Protein AF-A0A828T1Z6-F1 (afdb_monomer)

Foldseek 3Di:
DDDPVNVVVVVVVVVVVVVVVVVVVVVVVVLQVCVLQQAFPVRHGAQKEKEWEPEPLQVVLPSVLLLVLLCVLCVVVVNSRRYRYHYDYHPVPSVFHRWMAMPPLLFIFTPDDSVCNNVCCVQCVPVVHDPVVRGDPQLADPNGRHHPCPGPPVVPDPDPPPCVVVVSHPHDDDPPPPDPDDPDDDDD

Sequence (188 aa):
MKSLEQLHEICERMRKVVQLREENAKEILEKAAMCESGKDADGNTYRTHVLVCGGTGCTSSGSARIRERLEKEIEANGLSDEVCVVKTGCFGLCALGPIMIVYPEGTFYSMVQEEDIPEIVTEHLLKGNVVKHLLYEETVKADKIIPLNETNFYKNSTESLCETAVSSIPKRSTNISEQADTKRSVLF

pLDDT: mean 71.41, std 21.12, range [25.16, 96.06]

Structure (mmCIF, N/CA/C/O backbone):
data_AF-A0A828T1Z6-F1
#
_entry.id   AF-A0A828T1Z6-F1
#
loop_
_atom_site.group_PDB
_atom_site.id
_atom_site.type_symbol
_atom_site.label_atom_id
_atom_site.label_alt_id
_atom_site.label_comp_id
_atom_site.label_asym_id
_atom_site.label_entity_id
_atom_site.label_seq_id
_atom_site.pdbx_PDB_ins_code
_atom_site.Cartn_x
_atom_site.Cartn_y
_atom_site.Cartn_z
_atom_site.occupancy
_atom_site.B_iso_or_equiv
_atom_site.auth_seq_id
_atom_site.auth_comp_id
_atom_site.auth_asym_id
_atom_site.auth_atom_id
_atom_site.pdbx_PDB_model_num
ATOM 1 N N . MET A 1 1 ? -17.136 45.203 8.423 1.00 64.06 1 MET A N 1
ATOM 2 C CA . MET A 1 1 ? -16.731 44.626 9.725 1.00 64.06 1 MET A CA 1
ATOM 3 C C . MET A 1 1 ? -17.553 43.367 9.940 1.00 64.06 1 MET A C 1
ATOM 5 O O . MET A 1 1 ? -18.763 43.457 9.792 1.00 64.06 1 MET A O 1
ATOM 9 N N . LYS A 1 2 ? -16.930 42.206 10.189 1.00 63.50 2 LYS A N 1
ATOM 10 C CA . LYS A 1 2 ? -17.677 40.992 10.575 1.00 63.50 2 LYS A CA 1
ATOM 11 C C . LYS A 1 2 ? -18.260 41.210 11.977 1.00 63.50 2 LYS A C 1
ATOM 13 O O . LYS A 1 2 ? -17.584 41.826 12.801 1.00 63.50 2 LYS A O 1
ATOM 18 N N . SER A 1 3 ? -19.495 40.776 12.229 1.00 80.44 3 SER A N 1
ATOM 19 C CA . SER A 1 3 ? -20.110 40.902 13.558 1.00 80.44 3 SER A CA 1
ATOM 20 C C . SER A 1 3 ? -19.381 40.013 14.573 1.00 80.44 3 SER A C 1
ATOM 22 O O . SER A 1 3 ? -18.740 39.028 14.200 1.00 80.44 3 SER A O 1
ATOM 24 N N . LEU A 1 4 ? -19.464 40.358 15.862 1.00 80.44 4 LEU A N 1
ATOM 25 C CA . LEU A 1 4 ? -18.842 39.578 16.942 1.00 80.44 4 LEU A CA 1
ATOM 26 C C . LEU A 1 4 ? -19.303 38.106 16.922 1.00 80.44 4 LEU A C 1
ATOM 28 O O . LEU A 1 4 ? -18.516 37.198 17.173 1.00 80.44 4 LEU A O 1
ATOM 32 N N . GLU A 1 5 ? -20.563 37.878 16.548 1.00 81.88 5 GLU A N 1
ATOM 33 C CA . GLU A 1 5 ? -21.163 36.551 16.375 1.00 81.88 5 GLU A CA 1
ATOM 34 C C . GLU A 1 5 ? -20.504 35.760 15.239 1.00 81.88 5 GLU A C 1
ATOM 36 O O . GLU A 1 5 ? -20.131 34.604 15.433 1.00 81.88 5 GLU A O 1
ATOM 41 N N . GLN A 1 6 ? -20.251 36.396 14.088 1.00 79.12 6 GLN A N 1
ATOM 42 C CA . GLN A 1 6 ? -19.551 35.750 12.974 1.00 79.12 6 GLN A CA 1
ATOM 43 C C . GLN A 1 6 ? -18.113 35.362 13.334 1.00 79.12 6 GLN A C 1
ATOM 45 O O . GLN A 1 6 ? -17.585 34.384 12.807 1.00 79.12 6 GLN A O 1
ATOM 50 N N . LEU A 1 7 ? -17.458 36.117 14.220 1.00 78.94 7 LEU A N 1
ATOM 51 C CA . LEU A 1 7 ? -16.116 35.781 14.692 1.00 78.94 7 LEU A CA 1
ATOM 52 C C . LEU A 1 7 ? -16.140 34.571 15.641 1.00 78.94 7 LEU A C 1
ATOM 54 O O . LEU A 1 7 ? -15.292 33.687 15.516 1.00 78.94 7 LEU A O 1
ATOM 58 N N . HIS A 1 8 ? -17.133 34.491 16.534 1.00 84.75 8 HIS A N 1
ATOM 59 C CA . HIS A 1 8 ? -17.331 33.324 17.398 1.00 84.75 8 HIS A CA 1
ATOM 60 C C . HIS A 1 8 ? -17.617 32.048 16.599 1.00 84.75 8 HIS A C 1
ATOM 62 O O . HIS A 1 8 ? -16.991 31.022 16.863 1.00 84.75 8 HIS A O 1
ATOM 68 N N . GLU A 1 9 ? -18.476 32.121 15.583 1.00 85.75 9 GLU A N 1
ATOM 69 C CA . GLU A 1 9 ? -18.823 30.970 14.743 1.00 85.75 9 GLU A CA 1
ATOM 70 C C . GLU A 1 9 ? -17.604 30.426 13.971 1.00 85.75 9 GLU A C 1
ATOM 72 O O . GLU A 1 9 ? -17.393 29.214 13.881 1.00 85.75 9 GLU A O 1
ATOM 77 N N . ILE A 1 10 ? -16.735 31.313 13.468 1.00 83.88 10 ILE A N 1
ATOM 78 C CA . ILE A 1 10 ? -15.472 30.921 12.821 1.00 83.88 10 ILE A CA 1
ATOM 79 C C . ILE A 1 10 ? -14.545 30.212 13.819 1.00 83.88 10 ILE A C 1
ATOM 81 O O . ILE A 1 10 ? -13.987 29.162 13.494 1.00 83.88 10 ILE A O 1
ATOM 85 N N . CYS A 1 11 ? -14.397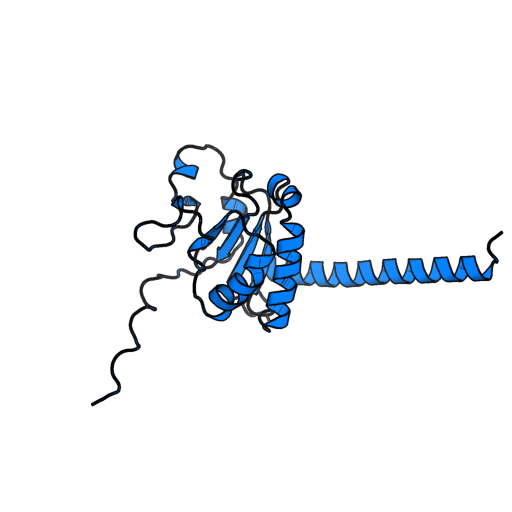 30.748 15.034 1.00 82.88 11 CYS A N 1
ATOM 86 C CA . CYS A 1 11 ? -13.556 30.154 16.074 1.00 82.88 11 CYS A CA 1
ATOM 87 C C . CYS A 1 11 ? -14.066 28.779 16.538 1.00 82.88 11 CYS A C 1
ATOM 89 O O . CYS A 1 11 ? -13.258 27.886 16.799 1.00 82.88 11 CYS A O 1
ATOM 91 N N . GLU A 1 12 ? -15.382 28.579 16.634 1.00 87.56 12 GLU A N 1
ATOM 92 C CA . GLU A 1 12 ? -15.960 27.265 16.946 1.00 87.56 12 GLU A CA 1
ATOM 93 C C . GLU A 1 12 ? -15.745 26.254 15.821 1.00 87.56 12 GLU A C 1
ATOM 95 O O . GLU A 1 12 ? -15.348 25.116 16.081 1.00 87.56 12 GLU A O 1
ATOM 100 N N . ARG A 1 13 ? -15.941 26.666 14.563 1.00 83.94 13 ARG A N 1
ATOM 101 C CA . ARG A 1 13 ? -15.662 25.809 13.402 1.00 83.94 13 ARG A CA 1
ATOM 102 C C . ARG A 1 13 ? -14.200 25.384 13.357 1.00 83.94 13 ARG A C 1
ATOM 104 O O . ARG A 1 13 ? -13.920 24.213 13.124 1.00 83.94 13 ARG A O 1
ATOM 111 N N . MET A 1 14 ? -13.274 26.310 13.609 1.00 82.31 14 MET A N 1
ATOM 112 C CA . MET A 1 14 ? -11.846 25.995 13.664 1.00 82.31 14 MET A CA 1
ATOM 113 C C . MET A 1 14 ? -11.519 25.019 14.798 1.00 82.31 14 MET A C 1
ATOM 115 O O . MET A 1 14 ? -10.792 24.060 14.559 1.00 82.31 14 MET A O 1
ATOM 119 N N . ARG A 1 15 ? -12.104 25.194 15.992 1.00 84.50 15 ARG A N 1
ATOM 120 C CA . ARG A 1 15 ? -11.940 24.245 17.107 1.00 84.50 15 ARG A CA 1
ATOM 121 C C . ARG A 1 15 ? -12.403 22.834 16.747 1.00 84.50 15 ARG A C 1
ATOM 123 O O . ARG A 1 15 ? -11.653 21.894 16.977 1.00 84.50 15 ARG A O 1
ATOM 130 N N . LYS A 1 16 ? -13.570 22.693 16.110 1.00 77.75 16 LYS A N 1
ATOM 131 C CA . LYS A 1 16 ? -14.069 21.385 15.648 1.00 77.75 16 LYS A CA 1
ATOM 132 C C . LYS A 1 16 ? -13.131 20.730 14.632 1.00 77.75 16 LYS A C 1
ATOM 134 O O . LYS A 1 16 ? -12.881 19.536 14.718 1.00 77.75 16 LYS A O 1
ATOM 139 N N . VAL A 1 17 ? -12.578 21.500 13.691 1.00 69.06 17 VAL A N 1
ATOM 140 C CA . VAL A 1 17 ? -11.612 20.975 12.705 1.00 69.06 17 VAL A CA 1
ATOM 141 C C . VAL A 1 17 ? -10.317 20.508 13.375 1.00 69.06 17 VAL A C 1
ATOM 143 O O . VAL A 1 17 ? -9.753 19.502 12.954 1.00 69.06 17 VAL A O 1
ATOM 146 N N . VAL A 1 18 ? -9.839 21.219 14.400 1.00 71.81 18 VAL A N 1
ATOM 147 C CA . VAL A 1 18 ? -8.654 20.806 15.169 1.00 71.81 18 VAL A CA 1
ATOM 148 C C . VAL A 1 18 ? -8.937 19.519 15.946 1.00 71.81 18 VAL A C 1
ATOM 150 O O . VAL A 1 18 ? -8.167 18.576 15.812 1.00 71.81 18 VAL A O 1
ATOM 153 N N . GLN A 1 19 ? -10.070 19.435 16.648 1.00 68.25 19 GLN A N 1
ATOM 154 C CA . GLN A 1 19 ? -10.470 18.232 17.392 1.00 68.25 19 GLN A CA 1
ATOM 155 C C . GLN A 1 19 ? -10.598 17.001 16.486 1.00 68.25 19 GLN A C 1
ATOM 157 O O . GLN A 1 19 ? -9.994 15.975 16.769 1.00 68.25 19 GLN A O 1
ATOM 162 N N . LEU A 1 20 ? -11.281 17.127 15.342 1.00 62.03 20 LEU A N 1
ATOM 163 C CA . LEU A 1 20 ? -11.398 16.039 14.362 1.00 62.03 20 LEU A CA 1
ATOM 164 C C . LEU A 1 20 ? -10.030 15.567 13.849 1.00 62.03 20 LEU A C 1
ATOM 166 O O . LEU A 1 20 ? -9.822 14.383 13.608 1.00 62.03 20 LEU A O 1
ATOM 170 N N . ARG A 1 21 ? -9.075 16.487 13.667 1.00 59.53 21 ARG A N 1
ATOM 171 C CA . ARG A 1 21 ? -7.710 16.126 13.259 1.00 59.53 21 ARG A CA 1
ATOM 172 C C . ARG A 1 21 ? -6.960 15.387 14.359 1.00 59.53 21 ARG A C 1
ATOM 174 O O . ARG A 1 21 ? -6.209 14.476 14.035 1.00 59.53 21 ARG A O 1
ATOM 181 N N . GLU A 1 22 ? -7.141 15.777 15.616 1.00 66.75 22 GLU A N 1
ATOM 182 C CA . GLU A 1 22 ? -6.529 15.108 16.768 1.00 66.75 22 GLU A CA 1
ATOM 183 C C . GLU A 1 22 ? -7.097 13.697 16.969 1.00 66.75 22 GLU A C 1
ATOM 185 O O . GLU A 1 22 ? -6.324 12.755 17.137 1.00 66.75 22 GLU A O 1
ATOM 190 N N . GLU A 1 23 ? -8.419 13.531 16.881 1.00 64.12 23 GLU A N 1
ATOM 191 C CA . GLU A 1 23 ? -9.096 12.230 16.979 1.00 64.12 23 GLU A CA 1
ATOM 192 C C . GLU A 1 23 ? -8.664 11.290 15.847 1.00 64.12 23 GLU A C 1
ATOM 194 O O . GLU A 1 23 ? -8.190 10.185 16.115 1.00 64.12 23 GLU A O 1
ATOM 199 N N . ASN A 1 24 ? -8.696 11.766 14.597 1.00 65.25 24 ASN A N 1
ATOM 200 C CA . ASN A 1 24 ? -8.227 10.991 13.446 1.00 65.25 24 ASN A CA 1
ATOM 201 C C . ASN A 1 24 ? -6.738 10.635 13.571 1.00 65.25 24 ASN A C 1
ATOM 203 O O . ASN A 1 24 ? -6.340 9.518 13.259 1.00 65.25 24 ASN A O 1
ATOM 207 N N . ALA A 1 25 ? -5.892 11.566 14.028 1.00 60.75 25 ALA A N 1
ATOM 208 C CA . ALA A 1 25 ? -4.466 11.300 14.210 1.00 60.75 25 ALA A CA 1
ATOM 209 C C . ALA A 1 25 ? -4.214 10.237 15.285 1.00 60.75 25 ALA A C 1
ATOM 211 O O . ALA A 1 25 ? -3.310 9.421 15.121 1.00 60.75 25 ALA A O 1
ATOM 212 N N . LYS A 1 26 ? -5.011 10.225 16.358 1.00 65.50 26 LYS A N 1
ATOM 213 C CA . LYS A 1 26 ? -4.912 9.219 17.416 1.00 65.50 26 LYS A CA 1
ATOM 214 C C . LYS A 1 26 ? -5.299 7.831 16.908 1.00 65.50 26 LYS A C 1
ATOM 216 O O . LYS A 1 26 ? -4.538 6.896 17.123 1.00 65.50 26 LYS A O 1
ATOM 221 N N . GLU A 1 27 ? -6.402 7.716 16.170 1.00 58.75 27 GLU A N 1
ATOM 222 C CA . GLU A 1 27 ? -6.816 6.449 15.550 1.00 58.75 27 GLU A CA 1
ATOM 223 C C . GLU A 1 27 ? -5.770 5.942 14.540 1.00 58.75 27 GLU A C 1
ATOM 225 O O . GLU A 1 27 ? -5.428 4.761 14.526 1.00 58.75 27 GLU A O 1
ATOM 230 N N . ILE A 1 28 ? -5.193 6.843 13.736 1.00 58.88 28 ILE A N 1
ATOM 231 C CA . ILE A 1 28 ? -4.113 6.519 12.791 1.00 58.88 28 ILE A CA 1
ATOM 232 C C . ILE A 1 28 ? -2.855 6.039 13.528 1.00 58.88 28 ILE A C 1
ATOM 234 O O . ILE A 1 28 ? -2.217 5.091 13.078 1.00 58.88 28 ILE A O 1
ATOM 238 N N . LEU A 1 29 ? -2.480 6.684 14.637 1.00 58.28 29 LEU A N 1
ATOM 239 C CA . LEU A 1 29 ? -1.311 6.306 15.438 1.00 58.28 29 LEU A CA 1
ATOM 240 C C . LEU A 1 29 ? -1.512 4.964 16.150 1.00 58.28 29 LEU A C 1
ATOM 242 O O . LEU A 1 29 ? -0.580 4.166 16.195 1.00 58.28 29 LEU A O 1
ATOM 246 N N . GLU A 1 30 ? -2.713 4.698 16.663 1.00 62.84 30 GLU A N 1
ATOM 247 C CA . GLU A 1 30 ? -3.067 3.4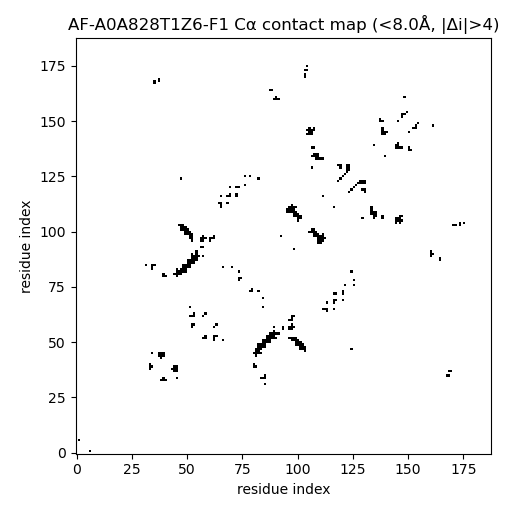03 17.250 1.00 62.84 30 GLU A CA 1
ATOM 248 C C . GLU A 1 30 ? -3.020 2.298 16.182 1.00 62.84 30 GLU A C 1
ATOM 250 O O . GLU A 1 30 ? -2.289 1.325 16.362 1.00 62.84 30 GLU A O 1
ATOM 255 N N . LYS A 1 31 ? -3.658 2.490 15.016 1.00 63.34 31 LYS A N 1
ATOM 256 C CA . LYS A 1 31 ? -3.579 1.542 13.884 1.00 63.34 31 LYS A CA 1
ATOM 257 C C . LYS A 1 31 ? -2.144 1.317 13.401 1.00 63.34 31 LYS A C 1
ATOM 259 O O . LYS A 1 31 ? -1.759 0.178 13.148 1.00 63.34 31 LYS A O 1
ATOM 264 N N . ALA A 1 32 ? -1.331 2.371 13.308 1.00 58.06 32 ALA A N 1
ATOM 265 C CA . ALA A 1 32 ? 0.075 2.262 12.922 1.00 58.06 32 ALA A CA 1
ATOM 266 C C . ALA A 1 32 ? 0.892 1.445 13.939 1.00 58.06 32 ALA A C 1
ATOM 268 O O . ALA A 1 32 ? 1.646 0.562 13.538 1.00 58.06 32 ALA A O 1
ATOM 269 N N . ALA A 1 33 ? 0.694 1.667 15.243 1.00 59.84 33 ALA A N 1
ATOM 270 C CA . ALA A 1 33 ? 1.357 0.895 16.296 1.00 59.84 33 ALA A CA 1
ATOM 271 C C . ALA A 1 33 ? 0.945 -0.590 16.283 1.00 59.84 33 ALA A C 1
ATOM 273 O O . ALA A 1 33 ? 1.769 -1.480 16.497 1.00 59.84 33 ALA A O 1
ATOM 274 N N . MET A 1 34 ? -0.324 -0.870 15.983 1.00 62.84 34 MET A N 1
ATOM 275 C CA . MET A 1 34 ? -0.851 -2.231 15.849 1.00 62.84 34 MET A CA 1
ATOM 276 C C . MET A 1 34 ? -0.219 -2.947 14.652 1.00 62.84 34 MET A C 1
ATOM 278 O O . MET A 1 34 ? 0.318 -4.049 14.786 1.00 62.84 34 MET A O 1
ATOM 282 N N . CYS A 1 35 ? -0.157 -2.256 13.516 1.00 58.53 35 CYS A N 1
ATOM 283 C CA . CYS A 1 35 ? 0.562 -2.674 12.320 1.00 58.53 35 CYS A CA 1
ATOM 284 C C . CYS A 1 35 ? 2.054 -2.973 12.567 1.00 58.53 35 CYS A C 1
ATOM 286 O O . CYS A 1 35 ? 2.565 -3.986 12.095 1.00 58.53 35 CYS A O 1
ATOM 288 N N . GLU A 1 36 ? 2.756 -2.136 13.337 1.00 55.72 36 GLU A N 1
ATOM 289 C CA . GLU A 1 36 ? 4.172 -2.341 13.692 1.00 55.72 36 GLU A CA 1
ATOM 290 C C . GLU A 1 36 ? 4.390 -3.537 14.628 1.00 55.72 36 GLU A C 1
ATOM 292 O O . GLU A 1 36 ? 5.407 -4.224 14.536 1.00 55.72 36 GLU A O 1
ATOM 297 N N . SER A 1 37 ? 3.429 -3.821 15.511 1.00 53.59 37 SER A N 1
ATOM 298 C CA . SER A 1 37 ? 3.461 -5.000 16.385 1.00 53.59 37 SER A CA 1
ATOM 299 C C . SER A 1 37 ? 3.102 -6.307 15.663 1.00 53.59 37 SER A C 1
ATOM 301 O O . SER A 1 37 ? 3.249 -7.393 16.235 1.00 53.59 37 SER A O 1
ATOM 303 N N . GLY A 1 38 ? 2.629 -6.202 14.414 1.00 55.19 38 GLY A N 1
ATOM 304 C CA . GLY A 1 38 ? 2.125 -7.311 13.614 1.00 55.19 38 GLY A CA 1
ATOM 305 C C . GLY A 1 38 ? 0.859 -7.941 14.192 1.00 55.19 38 GLY A C 1
ATOM 306 O O . GLY A 1 38 ? 0.610 -9.107 13.893 1.00 55.19 38 GLY A O 1
ATOM 307 N N . LYS A 1 39 ? 0.103 -7.220 15.038 1.00 55.97 39 LYS A N 1
ATOM 308 C CA . LYS A 1 39 ? -1.100 -7.706 15.731 1.00 55.97 39 LYS A CA 1
ATOM 309 C C . LYS A 1 39 ? -2.272 -6.716 15.645 1.00 55.97 39 LYS A C 1
ATOM 311 O O . LYS A 1 39 ? -2.059 -5.511 15.740 1.00 55.97 39 LYS A O 1
ATOM 316 N N . ASP A 1 40 ? -3.485 -7.228 15.479 1.00 55.84 40 ASP A N 1
ATOM 317 C CA . ASP A 1 40 ? -4.755 -6.494 15.456 1.00 55.84 40 ASP A CA 1
ATOM 318 C C . ASP A 1 40 ? -5.265 -6.137 16.874 1.00 55.84 40 ASP A C 1
ATOM 320 O O . ASP A 1 40 ? -4.576 -6.354 17.878 1.00 55.84 40 ASP A O 1
ATOM 324 N N . ALA A 1 41 ? -6.471 -5.552 16.956 1.00 51.38 41 ALA A N 1
ATOM 325 C CA . ALA A 1 41 ? -7.097 -5.075 18.202 1.00 51.38 41 ALA A CA 1
ATOM 326 C C . ALA A 1 41 ? -7.362 -6.198 19.209 1.00 51.38 41 ALA A C 1
ATOM 328 O O . ALA A 1 41 ? -7.362 -5.961 20.419 1.00 51.38 41 ALA A O 1
ATOM 329 N N . ASP A 1 42 ? -7.534 -7.414 18.699 1.00 54.47 42 ASP A N 1
ATOM 330 C CA . ASP A 1 42 ? -7.863 -8.613 19.454 1.00 54.47 42 ASP A CA 1
ATOM 331 C C . ASP A 1 42 ? -6.608 -9.454 19.773 1.00 54.47 42 ASP A C 1
ATOM 333 O O . ASP A 1 42 ? -6.685 -10.485 20.448 1.00 54.47 42 ASP A O 1
ATOM 337 N N . GLY A 1 43 ? -5.421 -8.992 19.354 1.00 57.59 43 GLY A N 1
ATOM 338 C CA . GLY A 1 43 ? -4.126 -9.630 19.594 1.00 57.59 43 GLY A CA 1
ATOM 339 C C . GLY A 1 43 ? -3.741 -10.699 18.565 1.00 57.59 43 GLY A C 1
ATOM 340 O O . GLY A 1 43 ? -2.746 -11.407 18.770 1.00 57.59 43 GLY A O 1
ATOM 341 N N . ASN A 1 44 ? -4.495 -10.813 17.473 1.00 61.00 44 ASN A N 1
ATOM 342 C CA . ASN A 1 44 ? -4.273 -11.726 16.361 1.00 61.00 44 ASN A CA 1
ATOM 343 C C . ASN A 1 44 ? -3.279 -11.143 15.355 1.00 61.00 44 ASN A C 1
ATOM 345 O O . ASN A 1 44 ? -3.215 -9.940 15.157 1.00 61.00 44 ASN A O 1
ATOM 349 N N . THR A 1 45 ? -2.474 -11.975 14.699 1.00 71.06 45 THR A N 1
ATOM 350 C CA . THR A 1 45 ? -1.508 -11.474 13.712 1.00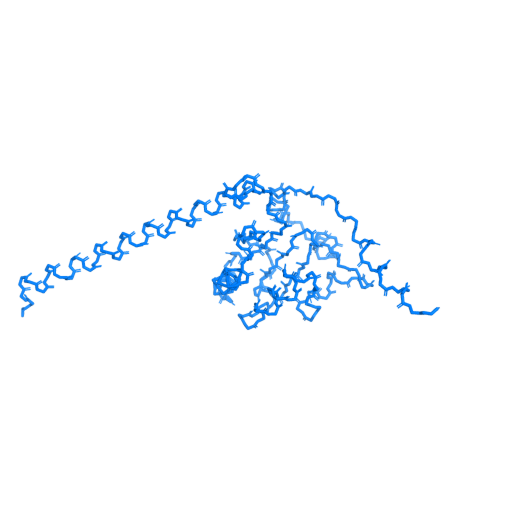 71.06 45 THR A CA 1
ATOM 351 C C . THR A 1 45 ? -2.177 -11.137 12.384 1.00 71.06 45 THR A C 1
ATOM 353 O O . THR A 1 45 ? -2.839 -12.016 11.830 1.00 71.06 45 THR A O 1
ATOM 356 N N . TYR A 1 46 ? -1.928 -9.943 11.828 1.00 78.38 46 TYR A N 1
ATOM 357 C CA . TYR A 1 46 ? -2.374 -9.601 10.470 1.00 78.38 46 TYR A CA 1
ATOM 358 C C . TYR A 1 46 ? -1.884 -10.657 9.475 1.00 78.38 46 TYR A C 1
ATOM 360 O O . TYR A 1 46 ? -0.690 -10.980 9.433 1.00 78.38 46 TYR A O 1
ATOM 368 N N . ARG A 1 47 ? -2.795 -11.200 8.658 1.00 83.88 47 ARG A N 1
ATOM 369 C CA . ARG A 1 47 ? -2.440 -12.232 7.670 1.00 83.88 47 ARG A CA 1
ATOM 370 C C . ARG A 1 47 ? -1.547 -11.671 6.567 1.00 83.88 47 ARG A C 1
ATOM 372 O O . ARG A 1 47 ? -0.665 -12.376 6.083 1.00 83.88 47 ARG A O 1
ATOM 379 N N . THR A 1 48 ? -1.769 -10.409 6.200 1.00 85.75 48 THR A N 1
ATOM 380 C CA . THR A 1 48 ? -1.136 -9.760 5.052 1.00 85.75 48 THR A CA 1
ATOM 381 C C . THR A 1 48 ? -0.647 -8.376 5.443 1.00 85.75 48 THR A C 1
ATOM 383 O O . THR A 1 48 ? -1.347 -7.623 6.117 1.00 85.75 48 THR A O 1
ATOM 386 N N . HIS A 1 49 ? 0.557 -8.031 4.990 1.00 86.94 49 HIS A N 1
ATOM 387 C CA . HIS A 1 49 ? 1.134 -6.702 5.184 1.00 86.94 49 HIS A CA 1
ATOM 388 C C . HIS A 1 49 ? 1.379 -6.063 3.823 1.00 86.94 49 HIS A C 1
ATOM 390 O O . HIS A 1 49 ? 2.080 -6.631 2.984 1.00 86.94 49 HIS A O 1
ATOM 396 N N . VAL A 1 50 ? 0.817 -4.877 3.616 1.00 90.44 50 VAL A N 1
ATOM 397 C CA . VAL A 1 50 ? 0.953 -4.101 2.385 1.00 90.44 50 VAL A CA 1
ATOM 398 C C . VAL A 1 50 ? 1.833 -2.892 2.659 1.00 90.44 50 VAL A C 1
ATOM 400 O O . VAL A 1 50 ? 1.453 -1.965 3.367 1.00 90.44 50 VAL A O 1
ATOM 403 N N . LEU A 1 51 ? 3.036 -2.905 2.102 1.00 89.81 51 LEU A N 1
ATOM 404 C CA . LEU A 1 51 ? 4.046 -1.875 2.281 1.00 89.81 51 LEU A CA 1
ATOM 405 C C . LEU A 1 51 ? 3.944 -0.890 1.123 1.00 89.81 51 LEU A C 1
ATOM 407 O O . LEU A 1 51 ? 4.229 -1.253 -0.016 1.00 89.81 51 LEU A O 1
ATOM 411 N N . VAL A 1 52 ? 3.591 0.360 1.406 1.00 91.12 52 VAL A N 1
ATOM 412 C CA . VAL A 1 52 ? 3.485 1.425 0.400 1.00 91.12 52 VAL A CA 1
ATOM 413 C C . VAL A 1 52 ? 4.663 2.382 0.541 1.00 91.12 52 VAL A C 1
ATOM 415 O O . VAL A 1 52 ? 4.891 2.951 1.611 1.00 91.12 52 VAL A O 1
ATOM 418 N N . CYS A 1 53 ? 5.397 2.599 -0.552 1.00 89.19 53 CYS A N 1
ATOM 419 C CA . CYS A 1 53 ? 6.579 3.458 -0.550 1.00 89.19 53 CYS A CA 1
ATOM 420 C C . CYS A 1 53 ? 6.231 4.917 -0.213 1.00 89.19 53 CYS A C 1
ATOM 422 O O . CYS A 1 53 ? 5.517 5.608 -0.951 1.00 89.19 53 CYS A O 1
ATOM 424 N N . GLY A 1 54 ? 6.798 5.411 0.887 1.00 87.50 54 GLY A N 1
ATOM 425 C CA . GLY A 1 54 ? 6.673 6.794 1.347 1.00 87.50 54 GLY A CA 1
ATOM 426 C C . GLY A 1 54 ? 7.826 7.708 0.932 1.00 87.50 54 GLY A C 1
ATOM 427 O O . GLY A 1 54 ? 7.877 8.849 1.388 1.00 87.50 54 GLY A O 1
ATOM 428 N N . GLY A 1 55 ? 8.757 7.235 0.093 1.00 87.25 55 GLY A N 1
ATOM 429 C CA . GLY A 1 55 ? 9.843 8.055 -0.451 1.00 87.25 55 GLY A CA 1
ATOM 430 C C . GLY A 1 55 ? 9.332 9.248 -1.269 1.00 87.25 55 GLY A C 1
ATOM 431 O O . GLY A 1 55 ? 8.209 9.231 -1.780 1.00 87.25 55 GLY A O 1
ATOM 432 N N . THR A 1 56 ? 10.158 10.286 -1.427 1.00 88.06 56 THR A N 1
ATOM 433 C CA . THR A 1 56 ? 9.777 11.525 -2.133 1.00 88.06 56 THR A CA 1
ATOM 434 C C . THR A 1 56 ? 9.309 11.264 -3.564 1.00 88.06 56 THR A C 1
ATOM 436 O O . THR A 1 56 ? 8.269 11.787 -3.946 1.00 88.06 56 THR A O 1
ATOM 439 N N . GLY A 1 57 ? 10.002 10.396 -4.313 1.00 87.19 57 GLY A N 1
ATOM 440 C CA . GLY A 1 57 ? 9.629 10.041 -5.689 1.00 87.19 57 GLY A CA 1
ATOM 441 C C . GLY A 1 57 ? 8.292 9.298 -5.810 1.00 87.19 57 GLY A C 1
ATOM 442 O O . GLY A 1 57 ? 7.531 9.531 -6.745 1.00 87.19 57 GLY A O 1
ATOM 443 N N . CYS A 1 58 ? 7.951 8.440 -4.844 1.00 88.50 58 CYS A N 1
ATOM 444 C CA . CYS A 1 58 ? 6.638 7.783 -4.816 1.00 88.50 58 CYS A CA 1
ATOM 445 C C . CYS A 1 58 ? 5.542 8.745 -4.340 1.00 88.50 58 CYS A C 1
ATOM 447 O O . CYS A 1 58 ? 4.447 8.751 -4.896 1.00 88.50 58 CYS A O 1
ATOM 449 N N . THR A 1 59 ? 5.855 9.615 -3.377 1.00 89.69 59 THR A N 1
ATOM 450 C CA . THR A 1 59 ? 4.919 10.632 -2.878 1.00 89.69 59 THR A CA 1
ATOM 451 C C . THR A 1 59 ? 4.546 11.629 -3.975 1.00 89.69 59 THR A C 1
ATOM 453 O O . THR A 1 59 ? 3.365 11.924 -4.146 1.00 89.69 59 THR A O 1
ATOM 456 N N . SER A 1 60 ? 5.520 12.106 -4.762 1.00 90.31 60 SER A N 1
ATOM 457 C CA . SER A 1 60 ? 5.266 12.995 -5.905 1.00 90.31 60 SER A CA 1
ATOM 458 C C . SER A 1 60 ? 4.466 12.324 -7.020 1.00 90.31 60 SER A C 1
ATOM 460 O O . SER A 1 60 ? 3.789 13.012 -7.775 1.00 90.31 60 SER A O 1
ATOM 462 N N . SER A 1 61 ? 4.524 10.994 -7.096 1.00 87.81 61 SER A N 1
ATOM 463 C CA . SER A 1 61 ? 3.801 10.179 -8.079 1.00 87.81 61 SER A CA 1
ATOM 464 C C . SER A 1 61 ? 2.453 9.668 -7.552 1.00 87.81 61 SER A C 1
ATOM 466 O O . SER A 1 61 ? 1.827 8.832 -8.186 1.00 87.81 61 SER A O 1
ATOM 468 N N . GLY A 1 62 ? 1.990 10.159 -6.395 1.00 90.62 62 GLY A N 1
ATOM 469 C CA . GLY A 1 62 ? 0.642 9.880 -5.893 1.00 90.62 62 GLY A CA 1
ATOM 470 C C . GLY A 1 62 ? 0.518 8.741 -4.877 1.00 90.62 62 GLY A C 1
ATOM 471 O O . GLY A 1 62 ? -0.608 8.366 -4.554 1.00 90.62 62 GLY A O 1
ATOM 472 N N . SER A 1 63 ? 1.612 8.231 -4.291 1.00 90.56 63 SER A N 1
ATOM 473 C CA . SER A 1 63 ? 1.538 7.109 -3.330 1.00 90.56 63 SER A CA 1
ATOM 474 C C . SER A 1 63 ? 0.654 7.378 -2.104 1.00 90.56 63 SER A C 1
ATOM 476 O O . SER A 1 63 ? 0.083 6.451 -1.534 1.00 90.56 63 SER A O 1
ATOM 478 N N . ALA A 1 64 ? 0.479 8.646 -1.717 1.00 90.31 64 ALA A N 1
ATOM 479 C CA . ALA A 1 64 ? -0.439 9.027 -0.646 1.00 90.31 64 ALA A CA 1
ATOM 480 C C . ALA A 1 64 ? -1.914 8.760 -1.000 1.00 90.31 64 ALA A C 1
ATOM 482 O O . ALA A 1 64 ? -2.653 8.286 -0.140 1.00 90.31 64 ALA A O 1
ATOM 483 N N . ARG A 1 65 ? -2.320 9.028 -2.250 1.00 92.75 65 ARG A N 1
ATOM 484 C CA . ARG A 1 65 ? -3.687 8.772 -2.736 1.00 92.75 65 ARG A CA 1
ATOM 485 C C . ARG A 1 65 ? -3.946 7.281 -2.866 1.00 92.75 65 ARG A C 1
ATOM 487 O O . ARG A 1 65 ? -4.953 6.795 -2.376 1.00 92.75 65 ARG A O 1
ATOM 494 N N . ILE A 1 66 ? -2.969 6.551 -3.406 1.00 94.38 66 ILE A N 1
ATOM 495 C CA . ILE A 1 66 ? -2.982 5.084 -3.459 1.00 94.38 66 ILE A CA 1
ATOM 496 C C . ILE A 1 66 ? -3.212 4.487 -2.072 1.00 94.38 66 ILE A C 1
ATOM 498 O O . ILE A 1 66 ? -4.082 3.639 -1.910 1.00 94.38 66 ILE A O 1
ATOM 502 N N . ARG A 1 67 ? -2.481 4.961 -1.057 1.00 93.06 67 ARG A N 1
ATOM 503 C CA . ARG A 1 67 ? -2.650 4.484 0.318 1.00 93.06 67 ARG A CA 1
ATOM 504 C C . ARG A 1 67 ? -4.047 4.780 0.868 1.00 93.06 67 ARG A C 1
ATOM 506 O O . ARG A 1 67 ? -4.663 3.890 1.436 1.00 93.06 67 ARG A O 1
ATOM 513 N N . GLU A 1 68 ? -4.555 5.997 0.677 1.00 92.75 68 GLU A N 1
ATOM 514 C CA . GLU A 1 68 ? -5.907 6.366 1.122 1.00 92.75 68 GLU A CA 1
ATOM 515 C C . GLU A 1 68 ? -6.982 5.518 0.423 1.00 92.75 68 GLU A C 1
ATOM 517 O O . GLU A 1 68 ? -7.921 5.039 1.059 1.00 92.75 68 GLU A O 1
ATOM 522 N N . ARG A 1 69 ? -6.842 5.302 -0.889 1.00 95.06 69 ARG A N 1
ATOM 523 C CA . ARG A 1 69 ? -7.743 4.453 -1.669 1.00 95.06 69 ARG A CA 1
ATOM 524 C C . ARG A 1 69 ? -7.699 3.005 -1.190 1.00 95.06 69 ARG A C 1
ATOM 526 O O . ARG A 1 69 ? -8.751 2.380 -1.092 1.00 95.06 69 ARG A O 1
ATOM 533 N N . LEU A 1 70 ? -6.504 2.507 -0.879 1.00 94.38 70 LEU A N 1
ATOM 534 C CA . LEU A 1 70 ? -6.263 1.154 -0.391 1.00 94.38 70 LEU A CA 1
ATOM 535 C C . LEU A 1 70 ? -6.912 0.932 0.975 1.00 94.38 70 LEU A C 1
ATOM 537 O O . LEU A 1 70 ? -7.641 -0.038 1.137 1.00 94.38 70 LEU A O 1
ATOM 541 N N . GLU A 1 71 ? -6.708 1.848 1.923 1.00 92.12 71 GLU A N 1
ATOM 542 C CA . GLU A 1 71 ? -7.331 1.791 3.252 1.00 92.12 71 GLU A CA 1
ATOM 543 C C . GLU A 1 71 ? -8.870 1.764 3.141 1.00 92.12 71 GLU A C 1
ATOM 545 O O . GLU A 1 71 ? -9.515 0.923 3.765 1.00 92.12 71 GLU A O 1
ATOM 550 N N . LYS A 1 72 ? -9.458 2.597 2.267 1.00 93.56 72 LYS A N 1
ATOM 551 C CA . LYS A 1 72 ? -10.914 2.605 2.018 1.00 93.56 72 LYS A CA 1
ATOM 552 C C . LYS A 1 72 ? -11.433 1.306 1.407 1.00 93.56 72 LYS A C 1
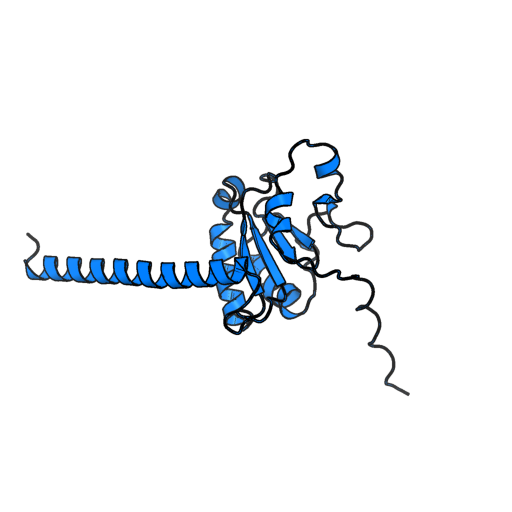ATOM 554 O O . LYS A 1 72 ? -12.506 0.845 1.777 1.00 93.56 72 LYS A O 1
ATOM 559 N N . GLU A 1 73 ? -10.716 0.735 0.441 1.00 95.19 73 GLU A N 1
ATOM 560 C CA . GLU A 1 73 ? -11.120 -0.532 -0.178 1.00 95.19 73 GLU A CA 1
ATOM 561 C C . GLU A 1 73 ? -10.987 -1.709 0.790 1.00 95.19 73 GLU A C 1
ATOM 563 O O . GLU A 1 73 ? -11.853 -2.579 0.813 1.00 95.19 73 GLU A O 1
ATOM 568 N N . ILE A 1 74 ? -9.946 -1.732 1.623 1.00 92.88 74 ILE A N 1
ATOM 569 C CA . ILE A 1 74 ? -9.783 -2.741 2.679 1.00 92.88 74 ILE A CA 1
ATOM 570 C C . ILE A 1 74 ? -10.967 -2.687 3.649 1.00 92.88 74 ILE A C 1
ATOM 572 O O . ILE A 1 74 ? -11.570 -3.723 3.928 1.00 92.88 74 ILE A O 1
ATOM 576 N N . GLU A 1 75 ? -11.348 -1.490 4.098 1.00 91.69 75 GLU A N 1
ATOM 577 C CA . GLU A 1 75 ? -12.505 -1.298 4.974 1.00 91.69 75 GLU A CA 1
ATOM 578 C C . GLU A 1 75 ? -13.813 -1.724 4.292 1.00 91.69 75 GLU A C 1
ATOM 580 O O . GLU A 1 75 ? -14.597 -2.479 4.868 1.00 91.69 75 GLU A O 1
ATOM 585 N N . ALA A 1 76 ? -14.024 -1.324 3.034 1.00 92.69 76 ALA A N 1
ATOM 586 C CA . ALA A 1 76 ? -15.218 -1.679 2.267 1.00 92.69 76 ALA A CA 1
ATOM 587 C C . ALA A 1 76 ? -15.371 -3.195 2.041 1.00 92.69 76 ALA A C 1
ATOM 589 O O . ALA A 1 76 ? -16.493 -3.689 1.927 1.00 92.69 76 ALA A O 1
ATOM 590 N N . ASN A 1 77 ? -14.258 -3.933 1.995 1.00 91.88 77 ASN A N 1
ATOM 591 C CA . ASN A 1 77 ? -14.238 -5.389 1.852 1.00 91.88 77 ASN A CA 1
ATOM 592 C C . ASN A 1 77 ? -14.166 -6.131 3.202 1.00 91.88 77 ASN A C 1
ATOM 594 O O . ASN A 1 77 ? -14.091 -7.358 3.206 1.00 91.88 77 ASN A O 1
ATOM 598 N N . GLY A 1 78 ? -14.201 -5.420 4.338 1.00 89.62 78 GLY A N 1
ATOM 599 C CA . GLY A 1 78 ? -14.161 -6.023 5.675 1.00 89.62 78 GLY A CA 1
ATOM 600 C C . GLY A 1 78 ? -12.820 -6.674 6.027 1.00 89.62 78 GLY A C 1
ATOM 601 O O . GLY A 1 78 ? -12.787 -7.607 6.819 1.00 89.62 78 GLY A O 1
ATOM 602 N N . LEU A 1 79 ? -11.723 -6.208 5.424 1.00 88.62 79 LEU A N 1
ATOM 603 C CA . LEU A 1 79 ? -10.379 -6.776 5.577 1.00 88.62 79 LEU A CA 1
ATOM 604 C C . LEU A 1 79 ? -9.514 -6.031 6.607 1.00 88.62 79 LEU A C 1
ATOM 606 O O . LEU A 1 79 ? -8.327 -6.330 6.726 1.00 88.62 79 LEU A O 1
ATOM 610 N N . SER A 1 80 ? -10.076 -5.059 7.328 1.00 86.19 80 SER A N 1
ATOM 611 C CA . SER A 1 80 ? -9.337 -4.163 8.233 1.00 86.19 80 SER A CA 1
ATOM 612 C C . SER A 1 80 ? -8.572 -4.883 9.345 1.00 86.19 80 SER A C 1
ATOM 614 O O . 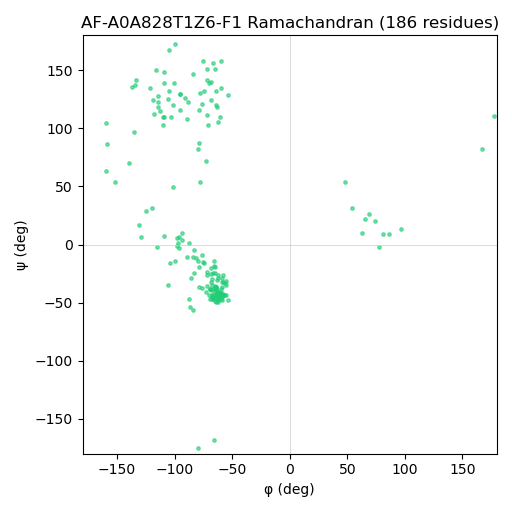SER A 1 80 ? -7.500 -4.423 9.725 1.00 86.19 80 SER A O 1
ATOM 616 N N . ASP A 1 81 ? -9.083 -6.017 9.827 1.00 84.31 81 ASP A N 1
ATOM 617 C CA . ASP A 1 81 ? -8.441 -6.812 10.886 1.00 84.31 81 ASP A CA 1
ATOM 618 C C . ASP A 1 81 ? -7.454 -7.851 10.319 1.00 84.31 81 ASP A C 1
ATOM 620 O O . ASP A 1 81 ? -6.661 -8.458 11.032 1.00 84.31 81 ASP A O 1
ATOM 624 N N . GLU A 1 82 ? -7.462 -8.052 8.999 1.00 84.94 82 GLU A N 1
ATOM 625 C CA . GLU A 1 82 ? -6.664 -9.070 8.315 1.00 84.94 82 GLU A CA 1
ATOM 626 C C . GLU A 1 82 ? -5.465 -8.468 7.570 1.00 84.94 82 GLU A C 1
ATOM 628 O O . GLU A 1 82 ? -4.389 -9.076 7.502 1.00 84.94 82 GLU A O 1
ATOM 633 N N . VAL A 1 83 ? -5.634 -7.267 7.015 1.00 88.56 83 VAL A N 1
ATOM 634 C CA . VAL A 1 83 ? -4.642 -6.591 6.180 1.00 88.56 83 VAL A CA 1
ATOM 635 C C . VAL A 1 83 ? -4.144 -5.329 6.866 1.00 88.56 83 VAL A C 1
ATOM 637 O O . VAL A 1 83 ? -4.874 -4.358 7.039 1.00 88.56 83 VAL A O 1
ATOM 640 N N . CYS A 1 84 ? -2.849 -5.306 7.151 1.00 87.31 84 CYS A N 1
ATOM 641 C CA . CYS A 1 84 ? -2.174 -4.122 7.651 1.00 87.31 84 CYS A CA 1
ATOM 642 C C . CYS A 1 84 ? -1.518 -3.341 6.503 1.00 87.31 84 CYS A C 1
ATOM 644 O O . CYS A 1 84 ? -0.746 -3.901 5.721 1.00 87.31 84 CYS A O 1
ATOM 646 N N . VAL A 1 85 ? -1.772 -2.031 6.424 1.00 89.31 85 VAL A N 1
ATOM 647 C CA . VAL A 1 85 ? -1.106 -1.126 5.475 1.00 89.31 85 VAL A CA 1
ATOM 648 C C . VAL A 1 85 ? -0.016 -0.339 6.195 1.00 89.31 85 VAL A C 1
ATOM 650 O O . VAL A 1 85 ? -0.287 0.430 7.114 1.00 89.31 85 VAL A O 1
ATOM 653 N N . VAL A 1 86 ? 1.229 -0.485 5.745 1.00 85.75 86 VAL A N 1
ATOM 654 C CA . VAL A 1 86 ? 2.398 0.178 6.329 1.00 85.75 86 VAL A CA 1
ATOM 655 C C . VAL A 1 86 ? 2.983 1.156 5.326 1.00 85.75 86 VAL A C 1
ATOM 657 O O . VAL A 1 86 ? 3.404 0.783 4.230 1.00 85.75 86 VAL A O 1
ATOM 660 N N . LYS A 1 87 ? 3.077 2.429 5.710 1.00 85.69 87 LYS A N 1
ATOM 661 C CA . LYS A 1 87 ? 3.878 3.396 4.958 1.00 85.69 87 LYS A CA 1
ATOM 662 C C . LYS A 1 87 ? 5.354 3.164 5.269 1.00 85.69 87 LYS A C 1
ATOM 664 O O . LYS A 1 87 ? 5.775 3.304 6.412 1.00 85.69 87 LYS A O 1
ATOM 669 N N . THR A 1 88 ? 6.150 2.874 4.250 1.00 85.19 88 THR A N 1
ATOM 670 C CA . THR A 1 88 ? 7.590 2.645 4.402 1.00 85.19 88 THR A CA 1
ATOM 671 C C . THR A 1 88 ? 8.418 3.872 4.034 1.00 85.19 88 THR A C 1
ATOM 673 O O . THR A 1 88 ? 7.912 4.876 3.522 1.00 85.19 88 THR A O 1
ATOM 676 N N . GLY A 1 89 ? 9.726 3.790 4.289 1.00 80.69 89 GLY A N 1
ATOM 677 C CA . GLY A 1 89 ? 10.707 4.714 3.727 1.00 80.69 89 GLY A CA 1
ATOM 678 C C . GLY A 1 89 ? 10.844 4.592 2.203 1.00 80.69 89 GLY A C 1
ATOM 679 O O . GLY A 1 89 ? 10.037 3.969 1.514 1.00 80.69 89 GLY A O 1
ATOM 680 N N . CYS A 1 90 ? 11.883 5.214 1.652 1.00 80.81 90 CYS A N 1
ATOM 681 C CA . CYS A 1 90 ? 12.175 5.107 0.226 1.00 80.81 90 CYS A CA 1
ATOM 682 C C . CYS A 1 90 ? 12.780 3.736 -0.105 1.00 80.81 90 CYS A C 1
ATOM 684 O O . CYS A 1 90 ? 13.753 3.332 0.524 1.00 80.81 90 CYS A O 1
ATOM 686 N N . PHE A 1 91 ? 12.269 3.068 -1.143 1.00 79.81 91 PHE A N 1
ATOM 687 C CA . PHE A 1 91 ? 12.883 1.844 -1.678 1.00 79.81 91 PHE A CA 1
ATOM 688 C C . PHE A 1 91 ? 14.035 2.104 -2.665 1.00 79.81 91 PHE A C 1
ATOM 690 O O . PHE A 1 91 ? 14.662 1.162 -3.130 1.00 79.81 91 PHE A O 1
ATOM 697 N N . GLY A 1 92 ? 14.310 3.365 -3.022 1.00 78.69 92 GLY A N 1
ATOM 698 C CA . GLY A 1 92 ? 15.372 3.732 -3.974 1.00 78.69 92 GLY A CA 1
ATOM 699 C C . GLY A 1 92 ? 15.022 3.510 -5.452 1.00 78.69 92 GLY A C 1
ATOM 700 O O . GLY A 1 92 ? 15.792 3.878 -6.331 1.00 78.69 92 GLY A O 1
ATOM 701 N N . LEU A 1 93 ? 13.835 2.978 -5.742 1.00 82.94 93 LEU A N 1
ATOM 702 C CA . LEU A 1 93 ? 13.361 2.619 -7.081 1.00 82.94 93 LEU A CA 1
ATOM 703 C C . LEU A 1 93 ? 12.393 3.666 -7.659 1.00 82.94 93 LEU A C 1
ATOM 705 O O . LEU A 1 93 ? 11.306 3.347 -8.131 1.00 82.94 93 LEU A O 1
ATOM 709 N N . CYS A 1 94 ? 12.763 4.948 -7.609 1.00 85.06 94 CYS A N 1
ATOM 710 C CA . CYS A 1 94 ? 11.857 6.040 -7.992 1.00 85.06 94 CYS A CA 1
ATOM 711 C C . CYS A 1 94 ? 11.348 5.949 -9.442 1.00 85.06 94 CYS A C 1
ATOM 713 O O . CYS A 1 94 ? 10.232 6.383 -9.702 1.00 85.06 94 CYS A O 1
ATOM 715 N N . ALA A 1 95 ? 12.123 5.360 -10.360 1.00 84.38 95 ALA A N 1
ATOM 716 C CA . ALA A 1 95 ? 11.719 5.156 -11.756 1.00 84.38 95 ALA A CA 1
ATOM 717 C C . ALA A 1 95 ? 10.540 4.178 -11.925 1.00 84.38 95 ALA A C 1
ATOM 719 O O . ALA A 1 95 ? 9.885 4.190 -12.959 1.00 84.38 95 ALA A O 1
ATOM 720 N N . LEU A 1 96 ? 10.273 3.350 -10.911 1.00 85.12 96 LEU A N 1
ATOM 721 C CA . LEU A 1 96 ? 9.192 2.362 -10.880 1.00 85.12 96 LEU A CA 1
ATOM 722 C C . LEU A 1 96 ? 8.078 2.760 -9.898 1.00 85.12 96 LEU A C 1
ATOM 724 O O . LEU A 1 96 ? 7.195 1.959 -9.597 1.00 85.12 96 LEU A O 1
ATOM 728 N N . GLY A 1 97 ? 8.149 3.974 -9.343 1.00 85.00 97 GLY A N 1
ATOM 729 C CA . GLY A 1 97 ? 7.171 4.495 -8.396 1.00 85.00 97 GLY A CA 1
ATOM 730 C C . GLY A 1 97 ? 5.835 4.839 -9.062 1.00 85.00 97 GLY A C 1
ATOM 731 O O . GLY A 1 97 ? 5.840 5.261 -10.216 1.00 85.00 97 GLY A O 1
ATOM 732 N N . PRO A 1 98 ? 4.704 4.756 -8.338 1.00 92.19 98 PRO A N 1
ATOM 733 C CA . PRO A 1 98 ? 4.545 4.290 -6.955 1.00 92.19 98 PRO A CA 1
ATOM 734 C C . PRO A 1 98 ? 4.756 2.778 -6.772 1.00 92.19 98 PRO A C 1
ATOM 736 O O . PRO A 1 98 ? 4.300 1.974 -7.579 1.00 92.19 98 PRO A O 1
ATOM 739 N N . ILE A 1 99 ? 5.442 2.403 -5.685 1.00 90.62 99 ILE A N 1
ATOM 740 C CA . ILE A 1 99 ? 5.774 1.005 -5.362 1.00 90.62 99 ILE A CA 1
ATOM 741 C C . ILE A 1 99 ? 4.959 0.520 -4.176 1.00 90.62 99 ILE A C 1
ATOM 743 O O . ILE A 1 99 ? 4.853 1.218 -3.158 1.00 90.62 99 ILE A O 1
ATOM 747 N N . MET A 1 100 ? 4.488 -0.718 -4.291 1.00 91.88 100 MET A N 1
ATOM 748 C CA . MET A 1 100 ? 3.806 -1.435 -3.229 1.00 91.88 100 MET A CA 1
ATOM 749 C C . MET A 1 100 ? 4.292 -2.885 -3.156 1.00 91.88 100 MET A C 1
ATOM 751 O O . MET A 1 100 ? 4.431 -3.551 -4.177 1.00 91.88 100 MET A O 1
ATOM 755 N N . ILE A 1 101 ? 4.548 -3.379 -1.946 1.00 88.94 101 ILE A N 1
ATOM 756 C CA . ILE A 1 101 ? 4.982 -4.761 -1.708 1.00 88.94 101 ILE A CA 1
ATOM 757 C C . ILE A 1 101 ? 3.980 -5.442 -0.788 1.00 88.94 101 ILE A C 1
ATOM 759 O O . ILE A 1 101 ? 3.597 -4.865 0.226 1.00 88.94 101 ILE A O 1
ATOM 763 N N . VAL A 1 102 ? 3.576 -6.663 -1.117 1.00 88.56 102 VAL A N 1
ATOM 764 C CA . VAL A 1 102 ? 2.640 -7.450 -0.308 1.00 88.56 102 VAL A CA 1
ATOM 765 C C . VAL A 1 102 ? 3.346 -8.681 0.253 1.00 88.56 102 VAL A C 1
ATOM 767 O O . VAL A 1 102 ? 3.970 -9.439 -0.489 1.00 88.56 102 VAL A O 1
ATOM 770 N N . TYR A 1 103 ? 3.251 -8.865 1.567 1.00 82.50 103 TYR A N 1
ATOM 771 C CA . TYR A 1 103 ? 3.716 -10.050 2.290 1.00 82.50 103 TYR A CA 1
ATOM 772 C C . TYR A 1 103 ? 2.527 -10.869 2.799 1.00 82.50 103 TYR A C 1
ATOM 774 O O . TYR A 1 103 ? 1.531 -10.261 3.201 1.00 82.50 103 TYR A O 1
ATOM 782 N N . PRO A 1 104 ? 2.648 -12.207 2.893 1.00 79.12 104 PRO A N 1
ATOM 783 C CA . PRO A 1 104 ? 3.891 -12.998 2.899 1.00 79.12 104 PRO A CA 1
ATOM 784 C C . PRO A 1 104 ? 4.487 -13.353 1.527 1.00 79.12 104 PRO A C 1
ATOM 786 O O . PRO A 1 104 ? 5.627 -13.806 1.484 1.00 79.12 104 PRO A O 1
ATOM 789 N N . GLU A 1 105 ? 3.769 -13.136 0.428 1.00 77.56 105 GLU A N 1
ATOM 790 C CA . GLU A 1 105 ? 4.147 -13.591 -0.918 1.00 77.56 105 GLU A CA 1
ATOM 791 C C . GLU A 1 105 ? 5.405 -12.899 -1.464 1.00 77.56 105 GLU A C 1
ATOM 793 O O . GLU A 1 105 ? 6.091 -13.440 -2.329 1.00 77.56 105 GLU A O 1
ATOM 798 N N . GLY A 1 106 ? 5.718 -11.697 -0.971 1.00 79.75 106 GLY A N 1
ATOM 799 C CA . GLY A 1 106 ? 6.812 -10.874 -1.488 1.00 79.75 106 GLY A CA 1
ATOM 800 C C . GLY A 1 106 ? 6.485 -10.238 -2.841 1.00 79.75 106 GLY A C 1
ATOM 801 O O . GLY A 1 106 ? 7.393 -9.838 -3.571 1.00 79.75 106 GLY A O 1
ATOM 802 N N . THR A 1 107 ? 5.198 -10.146 -3.179 1.00 85.25 107 THR A N 1
ATOM 803 C CA . THR A 1 107 ? 4.704 -9.603 -4.444 1.00 85.25 107 THR A CA 1
ATOM 804 C C . THR A 1 107 ? 5.066 -8.131 -4.563 1.00 85.25 107 THR A C 1
ATOM 806 O O . THR A 1 107 ? 4.645 -7.318 -3.741 1.00 85.25 107 THR A O 1
ATOM 809 N N . PHE A 1 108 ? 5.835 -7.788 -5.596 1.00 89.06 108 PHE A N 1
ATOM 810 C CA . PHE A 1 108 ? 6.278 -6.425 -5.871 1.00 89.06 108 PHE A CA 1
ATOM 811 C C . PHE A 1 108 ? 5.458 -5.821 -7.012 1.00 89.06 108 PHE A C 1
ATOM 813 O O . PHE A 1 108 ? 5.613 -6.214 -8.171 1.00 89.06 108 PHE A O 1
ATOM 820 N N . TYR A 1 109 ? 4.616 -4.851 -6.672 1.00 91.69 109 TYR A N 1
ATOM 821 C CA . TYR A 1 109 ? 3.852 -4.055 -7.620 1.00 91.69 109 TYR A CA 1
ATOM 822 C C . TYR A 1 109 ? 4.587 -2.751 -7.938 1.00 91.69 109 TYR A C 1
ATOM 824 O O . TYR A 1 109 ? 4.994 -2.010 -7.034 1.00 91.69 109 TYR A O 1
ATOM 832 N N . SER A 1 110 ? 4.744 -2.471 -9.229 1.00 91.44 110 SER A N 1
ATOM 833 C CA . SER A 1 110 ? 5.408 -1.270 -9.748 1.00 91.44 110 SER A CA 1
ATOM 834 C C . SER A 1 110 ? 4.444 -0.396 -10.533 1.00 91.44 110 SER A C 1
ATOM 836 O O . SER A 1 110 ? 3.546 -0.918 -11.183 1.00 91.44 110 SER A O 1
ATOM 838 N N . MET A 1 111 ? 4.684 0.918 -10.531 1.00 91.75 111 MET A N 1
ATOM 839 C CA . MET A 1 111 ? 3.897 1.910 -11.277 1.00 91.75 111 MET A CA 1
ATOM 840 C C . MET A 1 111 ? 2.389 1.846 -10.988 1.00 91.75 111 MET A C 1
ATOM 842 O O . MET A 1 111 ? 1.576 2.172 -11.852 1.00 91.75 111 MET A O 1
ATOM 846 N N . VAL A 1 112 ? 2.032 1.453 -9.763 1.00 93.75 112 VAL A N 1
ATOM 847 C CA . VAL A 1 112 ? 0.640 1.290 -9.329 1.00 93.75 112 VAL A CA 1
ATOM 848 C C . VAL A 1 112 ? -0.102 2.614 -9.463 1.00 93.75 112 VAL A C 1
ATOM 850 O O . VAL A 1 112 ? 0.415 3.651 -9.042 1.00 93.75 112 VAL A O 1
ATOM 853 N N . GLN A 1 113 ? -1.310 2.568 -10.015 1.00 94.12 113 GLN A N 1
ATOM 854 C CA . GLN A 1 113 ? -2.233 3.693 -10.097 1.00 94.12 113 GLN A CA 1
ATOM 855 C C . GLN A 1 113 ? -3.376 3.548 -9.086 1.00 94.12 113 GLN A C 1
ATOM 857 O O . GLN A 1 113 ? -3.575 2.505 -8.463 1.00 94.12 113 GLN A O 1
ATOM 862 N N . GLU A 1 114 ? -4.134 4.624 -8.886 1.00 94.06 114 GLU A N 1
ATOM 863 C CA . GLU A 1 114 ? -5.261 4.633 -7.947 1.00 94.06 114 GLU A CA 1
ATOM 864 C C . GLU A 1 114 ? -6.407 3.720 -8.427 1.00 94.06 114 GLU A C 1
ATOM 866 O O . GLU A 1 114 ? -7.125 3.128 -7.618 1.00 94.06 114 GLU A O 1
ATOM 871 N N . GLU A 1 115 ? -6.537 3.561 -9.743 1.00 94.88 115 GLU A N 1
ATOM 872 C CA 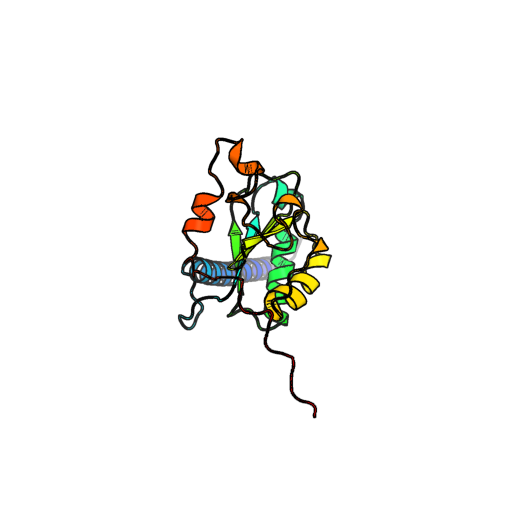. GLU A 1 115 ? -7.526 2.725 -10.421 1.00 94.88 115 GLU A CA 1
ATOM 873 C C . GLU A 1 115 ? -7.253 1.224 -10.275 1.00 94.88 115 GLU A C 1
ATOM 875 O O . GLU A 1 115 ? -8.191 0.433 -10.345 1.00 94.88 115 GLU A O 1
ATOM 880 N N . ASP A 1 116 ? -6.002 0.838 -10.017 1.00 95.00 116 ASP A N 1
ATOM 881 C CA . ASP A 1 116 ? -5.590 -0.561 -9.862 1.00 95.00 116 ASP A CA 1
ATOM 882 C C . ASP A 1 116 ? -5.944 -1.118 -8.470 1.00 95.00 116 ASP A C 1
ATOM 884 O O . ASP A 1 116 ? -6.007 -2.328 -8.246 1.00 95.00 116 ASP A O 1
ATOM 888 N N . ILE A 1 117 ? -6.179 -0.230 -7.500 1.00 96.06 117 ILE A N 1
ATOM 889 C CA . ILE A 1 117 ? -6.369 -0.585 -6.090 1.00 96.06 117 ILE A CA 1
ATOM 890 C C . ILE A 1 117 ? -7.583 -1.488 -5.842 1.00 96.06 117 ILE A C 1
ATOM 892 O O . ILE A 1 117 ? -7.425 -2.471 -5.114 1.00 96.06 117 ILE A O 1
ATOM 896 N N . PRO A 1 118 ? -8.771 -1.242 -6.428 1.00 95.69 118 PRO A N 1
ATOM 897 C CA . PRO A 1 118 ? -9.904 -2.150 -6.273 1.00 95.69 118 PRO A CA 1
ATOM 898 C C . PRO A 1 118 ? -9.601 -3.564 -6.784 1.00 95.69 118 PRO A C 1
ATOM 900 O O . PRO A 1 118 ? -9.998 -4.541 -6.149 1.00 95.69 118 PRO A O 1
ATOM 903 N N . GLU A 1 119 ? -8.866 -3.697 -7.894 1.00 95.75 119 GLU A N 1
ATOM 904 C CA . GLU A 1 119 ? -8.466 -5.006 -8.426 1.00 95.75 119 GLU A CA 1
ATOM 905 C C . GLU A 1 119 ? -7.475 -5.695 -7.485 1.00 95.75 119 GLU A C 1
ATOM 907 O O . GLU A 1 119 ? -7.676 -6.847 -7.111 1.00 95.75 119 GLU A O 1
ATOM 912 N N . ILE A 1 120 ? -6.451 -4.980 -7.013 1.00 95.06 120 ILE A N 1
ATOM 913 C CA . ILE A 1 120 ? -5.481 -5.506 -6.045 1.00 95.06 120 ILE A CA 1
ATOM 914 C C . ILE A 1 120 ? -6.181 -5.993 -4.772 1.00 95.06 120 ILE A C 1
ATOM 916 O O . ILE A 1 120 ? -5.859 -7.063 -4.258 1.00 95.06 120 ILE A O 1
ATOM 920 N N . VAL A 1 121 ? -7.143 -5.236 -4.246 1.00 95.06 121 VAL A N 1
ATOM 921 C CA . VAL A 1 121 ? -7.843 -5.614 -3.013 1.00 95.06 121 VAL A CA 1
ATOM 922 C C . VAL A 1 121 ? -8.726 -6.837 -3.244 1.00 95.06 121 VAL A C 1
ATOM 924 O O . VAL A 1 121 ? -8.674 -7.789 -2.469 1.00 95.06 121 VAL A O 1
ATOM 927 N N . THR A 1 122 ? -9.505 -6.852 -4.324 1.00 93.38 122 THR A N 1
ATOM 928 C CA . THR A 1 122 ? -10.485 -7.918 -4.572 1.00 93.38 122 THR A CA 1
ATOM 929 C C . THR A 1 122 ? -9.875 -9.205 -5.126 1.00 93.38 122 THR A C 1
ATOM 931 O O . THR A 1 122 ? -10.325 -10.291 -4.762 1.00 93.38 122 THR A O 1
ATOM 934 N N . GLU A 1 123 ? -8.858 -9.129 -5.982 1.00 93.38 123 GLU A N 1
ATOM 935 C CA . GLU A 1 123 ? -8.177 -10.308 -6.522 1.00 93.38 123 GLU A CA 1
ATOM 936 C C . GLU A 1 123 ? -7.064 -10.771 -5.593 1.00 93.38 123 GLU A C 1
ATOM 938 O O . GLU A 1 123 ? -7.069 -11.922 -5.157 1.00 93.38 123 GLU A O 1
ATOM 943 N N . HIS A 1 124 ? -6.139 -9.889 -5.223 1.00 93.25 124 HIS A N 1
ATOM 944 C CA . HIS A 1 124 ? -4.967 -10.319 -4.475 1.00 93.25 124 HIS A CA 1
ATOM 945 C C . HIS A 1 124 ? -5.243 -10.413 -2.979 1.00 93.25 124 HIS A C 1
ATOM 947 O O . HIS A 1 124 ? -5.083 -11.486 -2.405 1.00 93.25 124 HIS A O 1
ATOM 953 N N . LEU A 1 125 ? -5.693 -9.328 -2.346 1.00 91.44 125 LEU A N 1
ATOM 954 C CA . LEU A 1 125 ? -5.834 -9.312 -0.889 1.00 91.44 125 LEU A CA 1
ATOM 955 C C . LEU A 1 125 ? -6.995 -10.178 -0.409 1.00 91.44 125 LEU A C 1
ATOM 957 O O . LEU A 1 125 ? -6.855 -10.801 0.633 1.00 91.44 125 LEU A O 1
ATOM 961 N N . LEU A 1 126 ? -8.110 -10.241 -1.141 1.00 90.00 126 LEU A N 1
ATOM 962 C CA . LEU A 1 126 ? -9.297 -11.006 -0.753 1.00 90.00 126 LEU A CA 1
ATOM 963 C C . LEU A 1 126 ? -9.254 -12.469 -1.225 1.00 90.00 126 LEU A C 1
ATOM 965 O O . LEU A 1 126 ? -9.562 -13.360 -0.435 1.00 90.00 126 LEU A O 1
ATOM 969 N N . LYS A 1 127 ? -8.898 -12.729 -2.495 1.00 89.75 127 LYS A N 1
ATOM 970 C CA . LYS A 1 127 ? -8.927 -14.084 -3.090 1.00 89.75 127 LYS A CA 1
ATOM 971 C C . LYS A 1 127 ? -7.562 -14.780 -3.133 1.00 89.75 127 LYS A C 1
ATOM 973 O O . LYS A 1 127 ? -7.530 -15.984 -3.375 1.00 89.75 127 LYS A O 1
ATOM 978 N N . GLY A 1 128 ? -6.458 -14.058 -2.926 1.00 87.06 128 GLY A N 1
ATOM 979 C CA . GLY A 1 128 ? -5.095 -14.590 -3.057 1.00 87.06 128 GLY A CA 1
ATOM 980 C C . GLY A 1 128 ? -4.569 -14.653 -4.499 1.00 87.06 128 GLY A C 1
ATOM 981 O O . GLY A 1 128 ? -3.513 -15.231 -4.745 1.00 87.06 128 GLY A O 1
ATOM 982 N N . ASN A 1 129 ? -5.277 -14.070 -5.471 1.00 89.44 129 ASN A N 1
ATOM 983 C CA . ASN A 1 129 ? -4.885 -14.062 -6.880 1.00 89.44 129 ASN A CA 1
ATOM 984 C C . ASN A 1 129 ? -4.008 -12.844 -7.193 1.00 89.44 129 ASN A C 1
ATOM 986 O O . ASN A 1 129 ? -4.488 -11.716 -7.268 1.00 89.44 129 ASN A O 1
ATOM 990 N N . VAL A 1 130 ? -2.715 -13.065 -7.420 1.00 89.56 130 VAL A N 1
ATOM 991 C CA . VAL A 1 130 ? -1.778 -11.983 -7.755 1.00 89.56 130 VAL A CA 1
ATOM 992 C C . VAL A 1 130 ? -2.128 -11.329 -9.098 1.00 89.56 130 VAL A C 1
ATOM 994 O O . VAL A 1 130 ? -2.280 -12.012 -10.116 1.00 89.56 130 VAL A O 1
ATOM 997 N N . VAL A 1 131 ? -2.165 -9.993 -9.119 1.00 91.62 131 VAL A N 1
ATOM 998 C CA . VAL A 1 131 ? -2.448 -9.195 -10.320 1.00 91.62 131 VAL A CA 1
ATOM 999 C C . VAL A 1 131 ? -1.198 -9.118 -11.203 1.00 91.62 131 VAL A C 1
ATOM 1001 O O . VAL A 1 131 ? -0.366 -8.222 -11.088 1.00 91.62 131 VAL A O 1
ATOM 1004 N N . LYS A 1 132 ? -1.036 -10.106 -12.089 1.00 87.69 132 LYS A N 1
ATOM 1005 C CA . LYS A 1 132 ? 0.217 -10.340 -12.832 1.00 87.69 132 LYS A CA 1
ATOM 1006 C C . LYS A 1 132 ? 0.700 -9.165 -13.686 1.00 87.69 132 LYS A C 1
ATOM 1008 O O . LYS A 1 132 ? 1.902 -9.007 -13.850 1.00 87.69 132 LYS A O 1
ATOM 1013 N N . HIS A 1 133 ? -0.210 -8.365 -14.239 1.00 87.31 133 HIS A N 1
ATOM 1014 C CA . HIS A 1 133 ? 0.145 -7.276 -15.155 1.00 87.31 133 HIS A CA 1
ATOM 1015 C C . HIS A 1 133 ? 0.742 -6.047 -14.445 1.00 87.31 133 HIS A C 1
ATOM 1017 O O . HIS A 1 133 ? 1.347 -5.207 -15.102 1.00 87.31 133 HIS A O 1
ATOM 1023 N N . LEU A 1 134 ? 0.595 -5.961 -13.119 1.00 88.94 134 LEU A N 1
ATOM 1024 C CA . LEU A 1 134 ? 1.177 -4.906 -12.281 1.00 88.94 134 LEU A CA 1
ATOM 1025 C C . LEU A 1 134 ? 2.508 -5.333 -11.644 1.00 88.94 134 LEU A C 1
ATOM 1027 O O . LEU A 1 134 ? 3.132 -4.553 -10.917 1.00 88.94 134 LEU A O 1
ATOM 1031 N N . LEU A 1 135 ? 2.928 -6.583 -11.865 1.00 86.94 135 LEU A N 1
ATOM 1032 C CA . LEU A 1 135 ? 4.186 -7.093 -11.339 1.00 86.94 135 LEU A CA 1
ATOM 1033 C C . LEU A 1 135 ? 5.361 -6.484 -12.082 1.00 86.94 135 LEU A C 1
ATOM 1035 O O . LEU A 1 135 ? 5.353 -6.350 -13.304 1.00 86.94 135 LEU A O 1
ATOM 1039 N N . TYR A 1 136 ? 6.414 -6.191 -11.330 1.00 79.81 136 TYR A N 1
ATOM 1040 C CA . TYR A 1 136 ? 7.687 -5.847 -11.935 1.00 79.81 136 TYR A CA 1
ATOM 1041 C C . TYR A 1 136 ? 8.282 -7.078 -12.630 1.00 79.81 136 TYR A C 1
ATOM 1043 O O . TYR A 1 136 ? 8.463 -8.125 -12.016 1.00 79.81 136 TYR A O 1
ATOM 1051 N N . GLU A 1 137 ? 8.597 -6.967 -13.918 1.00 71.44 137 GLU A N 1
ATOM 1052 C CA . GLU A 1 137 ? 8.986 -8.120 -14.742 1.00 71.44 137 GLU A CA 1
ATOM 1053 C C . GLU A 1 137 ? 10.191 -8.892 -14.174 1.00 71.44 137 GLU A C 1
ATOM 1055 O O . GLU A 1 137 ? 10.239 -10.118 -14.254 1.00 71.44 137 GLU A O 1
ATOM 1060 N N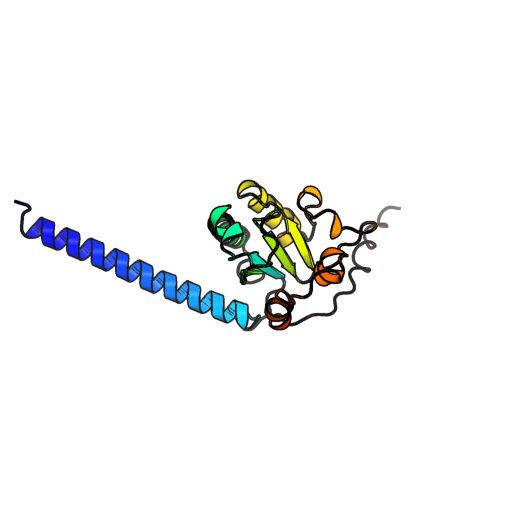 . GLU A 1 138 ? 11.143 -8.212 -13.524 1.00 64.62 138 GLU A N 1
ATOM 1061 C CA . GLU A 1 138 ? 12.324 -8.878 -12.958 1.00 64.62 138 GLU A CA 1
ATOM 1062 C C . GLU A 1 138 ? 12.039 -9.671 -11.671 1.00 64.62 138 GLU A C 1
ATOM 1064 O O . GLU A 1 138 ? 12.863 -10.506 -11.283 1.00 64.62 138 GLU A O 1
ATOM 1069 N N . THR A 1 139 ? 10.896 -9.442 -11.010 1.00 60.38 139 THR A N 1
ATOM 1070 C CA . THR A 1 139 ? 10.451 -10.241 -9.853 1.00 60.38 139 THR A CA 1
ATOM 1071 C C . THR A 1 139 ? 9.646 -11.469 -10.273 1.00 60.38 139 THR A C 1
ATOM 1073 O O . THR A 1 139 ? 9.255 -12.263 -9.419 1.00 60.38 139 THR A O 1
ATOM 1076 N N . VAL A 1 140 ? 9.461 -11.694 -11.580 1.00 67.25 140 VAL A N 1
ATOM 1077 C CA . VAL A 1 140 ? 8.794 -12.874 -12.139 1.00 67.25 140 VAL A CA 1
ATOM 1078 C C . VAL A 1 140 ? 9.825 -13.751 -12.857 1.00 67.25 140 VAL A C 1
ATOM 1080 O O . VAL A 1 140 ? 10.234 -13.473 -13.982 1.00 67.25 140 VAL A O 1
ATOM 1083 N N . LYS A 1 141 ? 10.257 -14.856 -12.231 1.00 60.59 141 LYS A N 1
ATOM 1084 C CA . LYS A 1 141 ? 11.111 -15.871 -12.882 1.00 60.59 141 LYS A CA 1
ATOM 1085 C C . LYS A 1 141 ? 10.351 -17.180 -13.045 1.00 60.59 141 LYS A C 1
ATOM 1087 O O . LYS A 1 141 ? 10.056 -17.838 -12.054 1.00 60.59 141 LYS A O 1
ATOM 1092 N N . ALA A 1 142 ? 10.098 -17.585 -14.294 1.00 53.28 142 ALA A N 1
ATOM 1093 C CA . ALA A 1 142 ? 9.464 -18.866 -14.643 1.00 53.28 142 ALA A CA 1
ATOM 1094 C C . ALA A 1 142 ? 8.185 -19.152 -13.822 1.00 53.28 142 ALA A C 1
ATOM 1096 O O . ALA A 1 142 ? 8.093 -20.176 -13.147 1.00 53.28 142 ALA A O 1
ATOM 1097 N N . ASP A 1 143 ? 7.245 -18.198 -13.834 1.00 56.78 143 ASP A N 1
ATOM 1098 C CA . ASP A 1 143 ? 5.975 -18.221 -13.085 1.00 56.78 143 ASP A CA 1
ATOM 1099 C C . ASP A 1 143 ? 6.093 -18.234 -11.548 1.00 56.78 143 ASP A C 1
ATOM 1101 O O . ASP A 1 143 ? 5.090 -18.387 -10.850 1.00 56.78 143 ASP A O 1
ATOM 1105 N N . LYS A 1 144 ? 7.294 -18.014 -10.997 1.00 60.53 144 LYS A N 1
ATOM 1106 C CA . LYS A 1 144 ? 7.513 -17.800 -9.561 1.00 60.53 144 LYS A CA 1
ATOM 1107 C C . LYS A 1 144 ? 7.784 -16.329 -9.269 1.00 60.53 144 LYS A C 1
ATOM 1109 O O . LYS A 1 144 ? 8.620 -15.702 -9.923 1.00 60.53 144 LYS A O 1
ATOM 1114 N N . ILE A 1 145 ? 7.091 -15.811 -8.258 1.00 66.25 145 ILE A N 1
ATOM 1115 C CA . ILE A 1 145 ? 7.340 -14.486 -7.690 1.00 66.25 145 ILE A CA 1
ATOM 1116 C C . ILE A 1 145 ? 8.554 -14.623 -6.778 1.00 66.25 145 ILE A C 1
ATOM 1118 O O . ILE A 1 145 ? 8.523 -15.387 -5.814 1.00 66.25 145 ILE A O 1
ATOM 1122 N N . ILE A 1 146 ? 9.639 -13.936 -7.123 1.00 64.81 146 ILE A N 1
ATOM 1123 C CA . ILE A 1 146 ? 10.824 -13.839 -6.275 1.00 64.81 146 ILE A CA 1
ATOM 1124 C C . ILE A 1 146 ? 10.807 -12.494 -5.545 1.00 64.81 146 ILE A C 1
ATOM 1126 O O . ILE A 1 146 ? 10.472 -11.473 -6.156 1.00 64.81 146 ILE A O 1
ATOM 1130 N N . PRO A 1 147 ? 11.178 -12.455 -4.256 1.00 62.69 147 PRO A N 1
ATOM 1131 C CA . PRO A 1 147 ? 11.264 -11.191 -3.559 1.00 62.69 147 PRO A CA 1
ATOM 1132 C C . PRO A 1 147 ? 12.375 -10.329 -4.168 1.00 62.69 147 PRO A C 1
ATOM 1134 O O . PRO A 1 147 ? 13.370 -10.811 -4.716 1.00 62.69 147 PRO A O 1
ATOM 1137 N N . LEU A 1 148 ? 12.193 -9.013 -4.075 1.00 63.38 148 LEU A N 1
ATOM 1138 C CA . LEU A 1 148 ? 13.047 -8.023 -4.730 1.00 63.38 148 LEU A CA 1
ATOM 1139 C C . LEU A 1 148 ? 14.541 -8.167 -4.369 1.00 63.38 148 LEU A C 1
ATOM 1141 O O . LEU A 1 148 ? 15.405 -7.907 -5.205 1.00 63.38 148 LEU A O 1
ATOM 1145 N N . ASN A 1 149 ? 14.852 -8.624 -3.154 1.00 55.94 149 ASN A N 1
ATOM 1146 C CA . ASN A 1 149 ? 16.219 -8.857 -2.672 1.00 55.94 149 ASN A CA 1
ATOM 1147 C C . ASN A 1 149 ? 16.974 -9.969 -3.433 1.00 55.94 149 ASN A C 1
ATOM 1149 O O . ASN A 1 149 ? 18.201 -10.006 -3.391 1.00 55.94 149 ASN A O 1
ATOM 1153 N N . GLU A 1 150 ? 16.266 -10.854 -4.137 1.00 55.94 150 GLU A N 1
ATOM 1154 C CA . GLU A 1 150 ? 16.838 -11.946 -4.936 1.00 55.94 150 GLU A CA 1
ATOM 1155 C C . GLU A 1 150 ? 16.941 -11.607 -6.436 1.00 55.94 150 GLU A C 1
ATOM 1157 O O . GLU A 1 150 ? 17.440 -12.403 -7.245 1.00 55.94 150 GLU A O 1
ATOM 1162 N N . THR A 1 151 ? 16.494 -10.412 -6.829 1.00 60.56 151 THR A N 1
ATOM 1163 C CA . THR A 1 151 ? 16.632 -9.912 -8.201 1.00 60.56 151 THR A CA 1
ATOM 1164 C C . THR A 1 151 ? 18.070 -9.466 -8.490 1.00 60.56 151 THR A C 1
ATOM 1166 O O . THR A 1 151 ? 18.853 -9.148 -7.592 1.00 60.56 151 THR A O 1
ATOM 1169 N N . ASN A 1 152 ? 18.448 -9.429 -9.773 1.00 53.75 152 ASN A N 1
ATOM 1170 C CA . ASN A 1 152 ? 19.782 -8.969 -10.185 1.00 53.75 152 ASN A CA 1
ATOM 1171 C C . ASN A 1 152 ? 20.020 -7.478 -9.887 1.00 53.75 152 ASN A C 1
ATOM 1173 O O . ASN A 1 152 ? 21.169 -7.039 -9.902 1.00 53.75 152 ASN A O 1
ATOM 1177 N N . PHE A 1 153 ? 18.959 -6.725 -9.586 1.00 53.88 153 PHE A N 1
ATOM 1178 C CA . PHE A 1 153 ? 19.016 -5.305 -9.273 1.00 53.88 153 PHE A CA 1
ATOM 1179 C C . PHE A 1 153 ? 19.849 -5.025 -8.008 1.00 53.88 153 PHE A C 1
ATOM 1181 O O . PHE A 1 153 ? 20.777 -4.221 -8.044 1.00 53.88 153 PHE A O 1
ATOM 1188 N N . TYR A 1 154 ? 19.612 -5.760 -6.913 1.00 52.44 154 TYR A N 1
ATOM 1189 C CA . TYR A 1 154 ? 20.354 -5.570 -5.654 1.00 52.44 154 TYR A CA 1
ATOM 1190 C C . TYR A 1 154 ? 21.745 -6.218 -5.633 1.00 52.44 154 TYR A C 1
ATOM 1192 O O . TYR A 1 154 ? 22.563 -5.878 -4.782 1.00 52.44 154 TYR A O 1
ATOM 1200 N N . LYS A 1 155 ? 22.067 -7.110 -6.580 1.00 47.19 155 LYS A N 1
ATOM 1201 C CA . LYS A 1 155 ? 23.402 -7.736 -6.658 1.00 47.19 155 LYS A CA 1
ATOM 1202 C C . LYS A 1 155 ? 24.519 -6.764 -7.049 1.00 47.19 155 LYS A C 1
ATOM 1204 O O . LYS A 1 155 ? 25.677 -7.057 -6.773 1.00 47.19 155 LYS A O 1
ATOM 1209 N N . ASN A 1 156 ? 24.181 -5.629 -7.664 1.00 44.78 156 ASN A N 1
ATOM 1210 C CA . ASN A 1 156 ? 25.156 -4.689 -8.225 1.00 44.78 156 ASN A CA 1
ATOM 1211 C C . ASN A 1 156 ? 25.167 -3.310 -7.543 1.00 44.78 156 ASN A C 1
ATOM 1213 O O . ASN A 1 156 ? 25.982 -2.464 -7.908 1.00 44.78 156 ASN A O 1
ATOM 1217 N N . SER A 1 157 ? 24.296 -3.066 -6.559 1.00 34.78 157 SER A N 1
ATOM 1218 C CA . SER A 1 157 ? 24.207 -1.783 -5.854 1.00 34.78 157 SER A CA 1
ATOM 1219 C C . SER A 1 157 ? 24.519 -1.970 -4.372 1.00 34.78 157 SER A C 1
ATOM 1221 O O . SER A 1 157 ? 23.771 -2.601 -3.632 1.00 34.78 157 SER A O 1
ATOM 1223 N N . THR A 1 158 ? 25.644 -1.412 -3.930 1.00 34.84 158 THR A N 1
ATOM 1224 C CA . THR A 1 158 ? 26.037 -1.333 -2.521 1.00 34.84 158 THR A CA 1
ATOM 1225 C C . THR A 1 158 ? 25.175 -0.304 -1.783 1.00 34.84 158 THR A C 1
ATOM 1227 O O . THR A 1 158 ? 25.663 0.773 -1.470 1.00 34.84 158 THR A O 1
ATOM 1230 N N . GLU A 1 159 ? 23.899 -0.592 -1.521 1.00 40.75 159 GLU A N 1
ATOM 1231 C CA . GLU A 1 159 ? 23.141 0.119 -0.479 1.00 40.75 159 GLU A CA 1
ATOM 1232 C C . GLU A 1 159 ? 21.911 -0.685 -0.014 1.00 40.75 159 GLU A C 1
ATOM 1234 O O . GLU A 1 159 ? 20.892 -0.801 -0.697 1.00 40.75 159 GLU A O 1
ATOM 1239 N N . SER A 1 160 ? 22.034 -1.273 1.180 1.00 37.38 160 SER A N 1
ATOM 1240 C CA . SER A 1 160 ? 21.006 -2.058 1.878 1.00 37.38 160 SER A CA 1
ATOM 1241 C C . SER A 1 160 ? 19.987 -1.138 2.573 1.00 37.38 160 SER A C 1
ATOM 1243 O O . SER A 1 160 ? 20.093 -0.848 3.762 1.00 37.38 160 SER A O 1
ATOM 1245 N N . LEU A 1 161 ? 18.992 -0.638 1.833 1.00 39.97 161 LEU A N 1
ATOM 1246 C CA . LEU A 1 161 ? 17.910 0.184 2.413 1.00 39.97 161 LEU A CA 1
ATOM 1247 C C . LEU A 1 161 ? 16.570 -0.556 2.572 1.00 39.97 161 LEU A C 1
ATOM 1249 O O . LEU A 1 161 ? 15.711 -0.106 3.326 1.00 39.97 161 LEU A O 1
ATOM 1253 N N . CYS A 1 162 ? 16.381 -1.708 1.919 1.00 41.59 162 CYS A N 1
ATOM 1254 C CA . CYS A 1 162 ? 15.144 -2.493 2.047 1.00 41.59 162 CYS A CA 1
ATOM 1255 C C . CYS A 1 162 ? 15.138 -3.402 3.296 1.00 41.59 162 CYS A C 1
ATOM 1257 O O . CYS A 1 162 ? 14.079 -3.737 3.825 1.00 41.59 162 CYS A O 1
ATOM 1259 N N . GLU A 1 163 ? 16.314 -3.774 3.804 1.00 37.09 163 GLU A N 1
ATOM 1260 C CA . GLU A 1 163 ? 16.470 -4.837 4.804 1.00 37.09 163 GLU A CA 1
ATOM 1261 C C . GLU A 1 163 ? 15.831 -4.481 6.157 1.00 37.09 163 GLU A C 1
ATOM 1263 O O . GLU A 1 163 ? 15.165 -5.318 6.768 1.00 37.09 163 GLU A O 1
ATOM 1268 N N . THR A 1 164 ? 15.919 -3.214 6.577 1.00 38.19 164 THR A N 1
ATOM 1269 C CA . THR A 1 164 ? 15.379 -2.751 7.865 1.00 38.19 164 THR A CA 1
ATOM 1270 C C . THR A 1 164 ? 13.851 -2.816 7.916 1.00 38.19 164 THR A C 1
ATOM 1272 O O . THR A 1 164 ? 13.306 -3.315 8.895 1.00 38.19 164 THR A O 1
ATOM 1275 N N . ALA A 1 165 ? 13.153 -2.399 6.853 1.00 40.72 165 ALA A N 1
ATOM 1276 C CA . ALA A 1 165 ? 11.684 -2.389 6.817 1.00 40.72 165 ALA A CA 1
ATOM 1277 C C . ALA A 1 165 ? 11.069 -3.798 6.714 1.00 40.72 165 ALA A C 1
ATOM 1279 O O . ALA A 1 165 ? 9.942 -4.014 7.146 1.00 40.72 165 ALA A O 1
ATOM 1280 N N . VAL A 1 166 ? 11.808 -4.760 6.147 1.00 41.34 166 VAL A N 1
ATOM 1281 C CA . VAL A 1 166 ? 11.384 -6.167 6.036 1.00 41.34 166 VAL A CA 1
ATOM 1282 C C . VAL A 1 166 ? 11.738 -6.961 7.298 1.00 41.34 166 VAL A C 1
ATOM 1284 O O . VAL A 1 166 ? 11.050 -7.921 7.635 1.00 41.34 166 VAL A O 1
ATOM 1287 N N . SER A 1 167 ? 12.798 -6.573 8.018 1.00 39.75 167 SER A N 1
ATOM 1288 C CA . SER A 1 167 ? 13.233 -7.240 9.255 1.00 39.75 167 SER A CA 1
ATOM 1289 C C . SER A 1 167 ? 12.275 -7.065 10.438 1.00 39.75 167 SER A C 1
ATOM 1291 O O . SER A 1 167 ? 12.255 -7.919 11.322 1.00 39.75 167 SER A O 1
ATOM 1293 N N . SER A 1 168 ? 11.475 -5.994 10.448 1.00 40.47 168 SER A N 1
ATOM 1294 C CA . SER A 1 168 ? 10.484 -5.717 11.493 1.00 40.47 168 SER A CA 1
ATOM 1295 C C . SER A 1 168 ? 9.170 -6.483 11.310 1.00 40.47 168 SER A C 1
ATOM 1297 O O . SER A 1 168 ? 8.370 -6.525 12.238 1.00 40.47 168 SER A O 1
ATOM 1299 N N . ILE A 1 169 ? 8.948 -7.118 10.152 1.00 45.28 169 ILE A N 1
ATOM 1300 C CA . ILE A 1 169 ? 7.755 -7.934 9.893 1.00 45.28 169 ILE A CA 1
ATOM 1301 C C . ILE A 1 169 ? 8.051 -9.387 10.303 1.00 45.28 169 ILE A C 1
ATOM 1303 O O . ILE A 1 169 ? 9.028 -9.969 9.816 1.00 45.28 169 ILE A O 1
ATOM 1307 N N . PRO A 1 170 ? 7.233 -10.016 11.168 1.00 37.31 170 PRO A N 1
ATOM 1308 C CA . PRO A 1 170 ? 7.429 -11.407 11.561 1.00 37.31 170 PRO A CA 1
ATOM 1309 C C . PRO A 1 170 ? 7.338 -12.329 10.334 1.00 37.31 170 PRO A C 1
ATOM 1311 O O . PRO A 1 170 ? 6.274 -12.534 9.753 1.00 37.31 170 PRO A O 1
ATOM 1314 N N . LYS A 1 171 ? 8.476 -12.900 9.918 1.00 34.25 171 LYS A N 1
ATOM 1315 C CA . LYS A 1 171 ? 8.546 -13.809 8.766 1.00 34.25 171 LYS A CA 1
ATOM 1316 C C . LYS A 1 171 ? 7.902 -15.150 9.114 1.00 34.25 171 LYS A C 1
ATOM 1318 O O . LYS A 1 171 ? 8.467 -15.929 9.880 1.00 34.25 171 LYS A O 1
ATOM 1323 N N . ARG A 1 172 ? 6.759 -15.467 8.502 1.00 35.94 172 ARG A N 1
ATOM 1324 C CA . ARG A 1 172 ? 6.252 -16.845 8.442 1.00 35.94 172 ARG 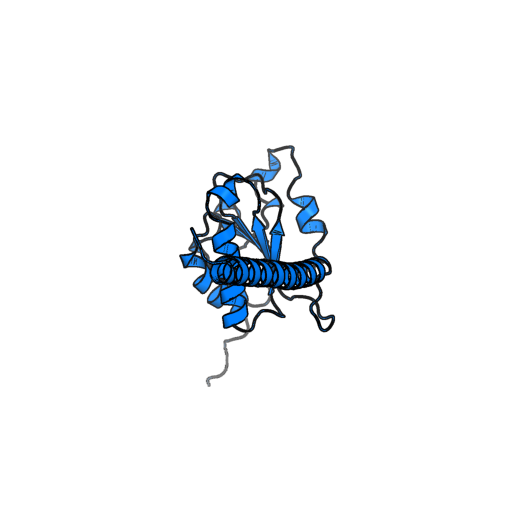A CA 1
ATOM 1325 C C . ARG A 1 172 ? 6.848 -17.522 7.210 1.00 35.94 172 ARG A C 1
ATOM 1327 O O . ARG A 1 172 ? 6.672 -17.033 6.099 1.00 35.94 172 ARG A O 1
ATOM 1334 N N . SER A 1 173 ? 7.552 -18.638 7.392 1.00 27.89 173 SER A N 1
ATOM 1335 C CA . SER A 1 173 ? 8.027 -19.464 6.277 1.00 27.89 173 SER A CA 1
ATOM 1336 C C . SER A 1 173 ? 6.819 -20.003 5.508 1.00 27.89 173 SER A C 1
ATOM 1338 O O . SER A 1 173 ? 6.126 -20.898 5.994 1.00 27.89 173 SER A O 1
ATOM 1340 N N . THR A 1 174 ? 6.534 -19.456 4.333 1.00 29.80 174 THR A N 1
ATOM 1341 C CA . THR A 1 174 ? 5.520 -20.004 3.431 1.00 29.80 174 THR A CA 1
ATOM 1342 C C . THR A 1 174 ? 6.232 -20.604 2.223 1.00 29.80 174 THR A C 1
ATOM 1344 O O . THR A 1 174 ? 6.831 -19.908 1.410 1.00 29.80 174 THR A O 1
ATOM 1347 N N . ASN A 1 175 ? 6.218 -21.936 2.135 1.00 25.16 175 ASN A N 1
ATOM 1348 C CA . ASN A 1 175 ? 6.504 -22.636 0.888 1.00 25.16 175 ASN A CA 1
ATOM 1349 C C . ASN A 1 175 ? 5.306 -22.397 -0.040 1.00 25.16 175 ASN A C 1
ATOM 1351 O O . ASN A 1 175 ? 4.252 -23.005 0.137 1.00 25.16 175 ASN A O 1
ATOM 1355 N N . ILE A 1 176 ? 5.449 -21.504 -1.019 1.00 31.41 176 ILE A N 1
ATOM 1356 C CA . ILE A 1 176 ? 4.438 -21.232 -2.058 1.00 31.41 176 ILE A CA 1
ATOM 1357 C C . ILE A 1 176 ? 4.495 -22.345 -3.125 1.00 31.41 176 ILE A C 1
ATOM 1359 O O . ILE A 1 176 ? 4.694 -22.106 -4.311 1.00 31.41 176 ILE A O 1
ATOM 1363 N N . SER A 1 177 ? 4.389 -23.607 -2.704 1.00 30.23 177 SER A N 1
ATOM 1364 C CA . SER A 1 177 ? 4.385 -24.763 -3.612 1.00 30.23 177 SER A CA 1
ATOM 1365 C C . SER A 1 177 ? 3.227 -25.737 -3.393 1.00 30.23 177 SER A C 1
ATOM 1367 O O . SER A 1 177 ? 3.210 -26.771 -4.047 1.00 30.23 177 SER A O 1
ATOM 1369 N N . GLU A 1 178 ? 2.255 -25.442 -2.523 1.00 29.02 178 GLU A N 1
ATOM 1370 C CA . GLU A 1 178 ? 1.233 -26.437 -2.136 1.00 29.02 178 GLU A CA 1
ATOM 1371 C C . GLU A 1 178 ? -0.232 -25.973 -2.191 1.00 29.02 178 GLU A C 1
ATOM 1373 O O . GLU A 1 178 ? -1.106 -26.648 -1.659 1.00 29.02 178 GLU A O 1
ATOM 1378 N N . GLN A 1 179 ? -0.560 -24.872 -2.877 1.00 30.06 179 GLN A N 1
ATOM 1379 C CA . GLN A 1 179 ? -1.969 -24.463 -3.065 1.00 30.06 179 GLN A CA 1
ATOM 1380 C C . GLN A 1 179 ? -2.425 -24.392 -4.526 1.00 30.06 179 GLN A C 1
ATOM 1382 O O . GLN A 1 179 ? -3.322 -23.631 -4.874 1.00 30.06 179 GLN A O 1
ATOM 1387 N N . ALA A 1 180 ? -1.853 -25.241 -5.379 1.00 30.39 180 ALA A N 1
ATOM 1388 C CA . ALA A 1 180 ? -2.274 -25.381 -6.770 1.00 30.39 180 ALA A CA 1
ATOM 1389 C C . ALA A 1 180 ? -2.649 -26.821 -7.160 1.00 30.39 180 ALA A C 1
ATOM 1391 O O . ALA A 1 180 ? -2.488 -27.161 -8.318 1.00 30.39 180 ALA A O 1
ATOM 1392 N N . ASP A 1 181 ? -3.137 -27.673 -6.244 1.00 31.30 181 ASP A N 1
ATOM 1393 C CA . ASP A 1 181 ? -3.555 -29.040 -6.616 1.00 31.30 181 ASP A CA 1
ATOM 1394 C C . ASP A 1 181 ? -4.530 -29.701 -5.618 1.00 31.30 181 ASP A C 1
ATOM 1396 O O . ASP A 1 181 ? -4.242 -30.726 -5.004 1.00 31.30 181 ASP A O 1
ATOM 1400 N N . THR A 1 182 ? -5.739 -29.152 -5.428 1.00 30.77 182 THR A N 1
ATOM 1401 C CA . THR A 1 182 ? -6.859 -29.969 -4.896 1.00 30.77 182 THR A CA 1
ATOM 1402 C C . THR A 1 182 ? -8.243 -29.487 -5.339 1.00 30.77 182 THR A C 1
ATOM 1404 O O . THR A 1 182 ? -9.146 -29.275 -4.537 1.00 30.77 182 THR A O 1
ATOM 1407 N N . LYS A 1 183 ? -8.455 -29.339 -6.649 1.00 34.72 183 LYS A N 1
ATOM 1408 C CA . LYS A 1 183 ? -9.809 -29.340 -7.237 1.00 34.72 183 LYS A CA 1
ATOM 1409 C C . LYS A 1 183 ? -9.825 -30.119 -8.549 1.00 34.72 183 LYS A C 1
ATOM 1411 O O . LYS A 1 183 ? -10.000 -29.547 -9.619 1.00 34.72 183 LYS A O 1
ATOM 1416 N N . ARG A 1 184 ? -9.672 -31.445 -8.470 1.00 32.53 184 ARG A N 1
ATOM 1417 C CA . ARG A 1 184 ? -10.074 -32.340 -9.565 1.00 32.53 184 ARG A CA 1
ATOM 1418 C C . ARG A 1 184 ? -10.307 -33.774 -9.087 1.00 32.53 184 ARG A C 1
ATOM 1420 O O . ARG A 1 184 ? -9.400 -34.580 -9.185 1.00 32.53 184 ARG A O 1
ATOM 1427 N N . SER A 1 185 ? -11.524 -34.068 -8.617 1.00 29.94 185 SER A N 1
ATOM 1428 C CA . SER A 1 185 ? -12.231 -35.349 -8.845 1.00 29.94 185 SER A CA 1
ATOM 1429 C C . SER A 1 185 ? -13.450 -35.482 -7.922 1.00 29.94 185 SER A C 1
ATOM 1431 O O . SER A 1 185 ? -13.404 -36.150 -6.893 1.00 29.94 185 SER A O 1
ATOM 1433 N N . VAL A 1 186 ? -14.565 -34.867 -8.308 1.00 34.00 186 VAL A N 1
ATOM 1434 C CA . VAL A 1 186 ? -15.895 -35.408 -8.005 1.00 34.00 186 VAL A CA 1
ATOM 1435 C C . VAL A 1 186 ? -16.679 -35.277 -9.299 1.00 34.00 186 VAL A C 1
ATOM 1437 O O . VAL A 1 186 ? -17.099 -34.173 -9.627 1.00 34.00 186 VAL A O 1
ATOM 1440 N N . LEU A 1 187 ? -16.739 -36.359 -10.077 1.00 27.66 187 LEU A N 1
ATOM 1441 C CA . LEU A 1 187 ? -17.751 -36.672 -11.093 1.00 27.66 187 LEU A CA 1
ATOM 1442 C C .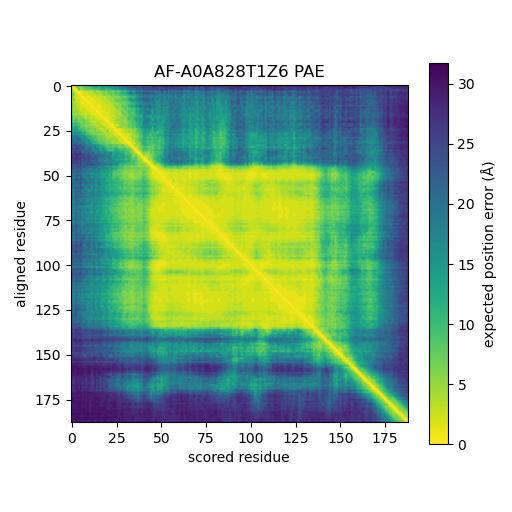 LEU A 1 187 ? -17.359 -38.001 -11.767 1.00 27.66 187 LEU A C 1
ATOM 1444 O O . LEU A 1 187 ? -16.390 -38.030 -12.522 1.00 27.66 187 LEU A O 1
ATOM 1448 N N . PHE A 1 188 ? -18.177 -39.020 -11.470 1.00 33.28 188 PHE A N 1
ATOM 1449 C CA . PHE A 1 188 ? -18.277 -40.378 -12.032 1.00 33.28 188 PHE A CA 1
ATOM 1450 C C . PHE A 1 188 ? -17.134 -41.369 -11.787 1.00 33.28 188 PHE A C 1
ATOM 1452 O O . PHE A 1 188 ? -16.011 -41.165 -12.291 1.00 33.28 188 PHE A O 1
#

Radius of gyration: 20.61 Å; Cα contacts (8 Å, |Δi|>4): 230; chains: 1; bounding box: 47×85×35 Å

Secondary structure (DSSP, 8-state):
---HHHHHHHHHHHHHHHHHHHHHHHHHHHHHHHHHHTB-TTSPBPSEEEEEE-SHHHHHTTHHHHHHHHHHHHHHTT-TTTEEEEEE---S-GGG-S-EEEETTTEEE-S--GGGHHHIIIIIIHH----GGGB-GGGEETTEEPPGGGSTTTTS-----SHHHHHTS------TTSSS--------

Nearest PDB structures (foldseek):
  7q4v-assembly1_B  TM=9.281E-01  e=8.059E-13  Acetobacterium woodii DSM 1030
  1f37-assembly1_B  TM=9.073E-01  e=5.592E-10  Aquifex aeolicus
  1m2d-assembly1_B  TM=9.332E-01  e=9.949E-09  Aquifex aeolicus
  1m2b-assembly1_B  TM=9.139E-01  e=5.895E-09  Aquifex aeolicus
  5abr-assembly1_B  TM=9.215E-01  e=3.026E-08  Azotobacter vinelandii

Solvent-accessible surface area (backbone atoms only — not comparable to full-atom values): 11021 Å² total; per-residue (Å²): 131,83,52,75,64,60,53,52,55,52,54,53,54,50,49,53,54,51,49,53,50,52,54,51,49,49,55,51,52,52,52,50,52,29,50,62,72,47,24,38,99,89,69,46,62,42,73,30,42,37,37,36,32,54,20,70,56,12,44,79,56,42,31,62,56,37,51,54,52,41,55,52,48,34,52,75,68,70,32,62,70,38,45,34,79,41,79,41,64,51,78,83,54,51,92,41,32,15,39,36,38,37,36,82,71,37,45,49,34,36,54,57,53,67,82,50,39,63,53,46,45,58,35,27,73,68,68,67,44,73,65,68,89,42,42,40,68,80,33,51,56,94,93,37,71,42,42,67,83,78,27,75,72,53,76,76,50,98,70,89,63,60,58,66,75,56,67,64,48,87,82,71,92,73,77,93,79,75,89,85,83,86,88,86,88,90,81,134

Mean predicted aligned error: 13.73 Å